Protein AF-A0A2E6PWB3-F1 (afdb_monomer)

pLDDT: mean 77.17, std 14.43, range [41.44, 94.44]

Secondary structure (DSSP, 8-state):
-HHHHHHHHHHHHHHHHHHHHHHHHHHHH-HHHHHHHHTTTS---HHHHHHS---HHHH--HHHHHHHHHHHHHHHHHHHHT-BSGGGSSHHHHHHHHHHHHHHHHHHHHHHHHHHTSTTHHHHHHHHHHHHHHHHHHHHHHHHHHHHHTTT-B-HHHHHHHHHHHHHHHHHHHHHHHHHHHHH-TT-HHHHHHHHIIIIIHHHHHHHHHTT-

Mean predicted aligned error: 8.68 Å

Solvent-accessible surface area (backbone atoms only — not comparable to full-atom values): 11538 Å² total; per-residue (Å²): 116,68,69,59,54,56,51,26,53,47,37,38,51,52,51,52,51,51,53,52,50,43,52,53,51,34,44,73,78,39,46,68,60,45,51,49,40,74,44,50,87,58,77,80,55,64,69,63,62,65,69,49,83,90,51,74,84,72,58,62,52,71,56,61,49,51,52,44,23,45,53,48,8,36,47,48,42,25,54,74,66,33,28,40,40,48,64,51,38,46,74,62,20,55,55,43,13,49,52,50,48,52,52,48,52,55,47,51,51,52,53,50,58,58,39,70,78,40,97,62,50,66,65,53,52,45,53,52,28,56,51,49,54,54,52,48,21,54,44,48,53,48,49,53,50,49,65,69,40,34,84,72,40,42,53,44,72,57,25,50,52,54,42,47,52,53,54,50,54,56,48,48,58,53,59,71,41,47,65,55,48,54,72,74,46,77,85,47,71,65,57,56,49,53,46,44,42,67,66,44,49,48,57,50,46,50,57,47,61,74,59,72,117

Structure (mmCIF, N/CA/C/O backbone):
data_AF-A0A2E6PWB3-F1
#
_entry.id   AF-A0A2E6PWB3-F1
#
loop_
_atom_site.group_PDB
_atom_site.id
_atom_site.type_symbol
_atom_site.label_atom_id
_atom_site.label_alt_id
_atom_site.label_comp_id
_atom_site.label_asym_id
_atom_site.label_entity_id
_atom_site.label_seq_id
_atom_site.pdbx_PDB_ins_code
_atom_site.Cartn_x
_atom_site.Cartn_y
_atom_site.Cartn_z
_atom_site.occupancy
_atom_site.B_iso_or_equiv
_atom_site.auth_seq_id
_atom_site.auth_comp_id
_atom_site.auth_asym_id
_atom_site.auth_atom_id
_atom_site.pdbx_PDB_model_num
ATOM 1 N N . MET A 1 1 ? 10.020 -1.334 -32.124 1.00 47.00 1 MET A N 1
ATOM 2 C CA . MET A 1 1 ? 10.811 -1.041 -30.902 1.00 47.00 1 MET A CA 1
ATOM 3 C C . MET A 1 1 ? 10.542 0.370 -30.371 1.00 47.00 1 MET A C 1
ATOM 5 O O . MET A 1 1 ? 10.435 0.505 -29.164 1.00 47.00 1 MET A O 1
ATOM 9 N N . TYR A 1 2 ? 10.361 1.387 -31.231 1.00 43.25 2 TYR A N 1
ATOM 10 C CA . TYR A 1 2 ? 9.907 2.732 -30.819 1.00 43.25 2 TYR A CA 1
ATOM 11 C C . TYR A 1 2 ? 8.463 2.755 -30.273 1.00 43.25 2 TYR A C 1
ATOM 13 O O . TYR A 1 2 ? 8.245 3.273 -29.187 1.00 43.25 2 TYR A O 1
ATOM 21 N N . GLU A 1 3 ? 7.513 2.094 -30.943 1.00 47.09 3 GLU A N 1
ATOM 22 C CA . GLU A 1 3 ? 6.094 2.086 -30.524 1.00 47.09 3 GLU A CA 1
ATOM 23 C C . GLU A 1 3 ? 5.840 1.420 -29.156 1.00 47.09 3 GLU A C 1
ATOM 25 O O . GLU A 1 3 ? 4.969 1.851 -28.409 1.00 47.09 3 GLU A O 1
ATOM 30 N N . LEU A 1 4 ? 6.622 0.395 -28.788 1.00 46.41 4 LEU A N 1
ATOM 31 C CA . LEU A 1 4 ? 6.510 -0.277 -27.481 1.00 46.41 4 LEU A CA 1
ATOM 32 C C . LEU A 1 4 ? 7.018 0.606 -26.334 1.00 46.41 4 LEU A C 1
ATOM 34 O O . LEU A 1 4 ? 6.429 0.617 -25.261 1.00 46.41 4 LEU A O 1
ATOM 38 N N . ARG A 1 5 ? 8.077 1.388 -26.578 1.00 51.22 5 ARG A N 1
ATOM 39 C CA . ARG A 1 5 ? 8.631 2.316 -25.585 1.00 51.22 5 ARG A CA 1
ATOM 40 C C . ARG A 1 5 ? 7.673 3.477 -25.309 1.00 51.22 5 ARG A C 1
ATOM 42 O O . ARG A 1 5 ? 7.507 3.868 -24.162 1.00 51.22 5 ARG A O 1
ATOM 49 N N . GLU A 1 6 ? 7.004 3.976 -26.349 1.00 56.16 6 GLU A N 1
ATOM 50 C CA . GLU A 1 6 ? 5.967 5.004 -26.207 1.00 56.16 6 GLU A CA 1
ATOM 51 C C . GLU A 1 6 ? 4.739 4.490 -25.444 1.00 56.16 6 GLU A C 1
ATOM 53 O O . GLU A 1 6 ? 4.148 5.248 -24.675 1.00 56.16 6 GLU A O 1
ATOM 58 N N . LEU A 1 7 ? 4.368 3.215 -25.615 1.00 56.50 7 LEU A N 1
ATOM 59 C CA . LEU A 1 7 ? 3.255 2.596 -24.892 1.00 56.50 7 LEU A CA 1
ATOM 60 C C . LEU A 1 7 ? 3.564 2.422 -23.392 1.00 56.50 7 LEU A C 1
ATOM 62 O O . LEU A 1 7 ? 2.718 2.741 -22.557 1.00 56.50 7 LEU A O 1
ATOM 66 N N . ASP A 1 8 ? 4.776 1.979 -23.050 1.00 58.41 8 ASP A N 1
ATOM 67 C CA . ASP A 1 8 ? 5.231 1.834 -21.658 1.00 58.41 8 ASP A CA 1
ATOM 68 C C . ASP A 1 8 ? 5.294 3.193 -20.934 1.00 58.41 8 ASP A C 1
ATOM 70 O O . ASP A 1 8 ? 4.801 3.337 -19.810 1.00 58.41 8 ASP A O 1
ATOM 74 N N . ASP A 1 9 ? 5.808 4.230 -21.605 1.00 63.12 9 ASP A N 1
ATOM 75 C CA . ASP A 1 9 ? 5.826 5.599 -21.073 1.00 63.12 9 ASP A CA 1
ATOM 76 C C . ASP A 1 9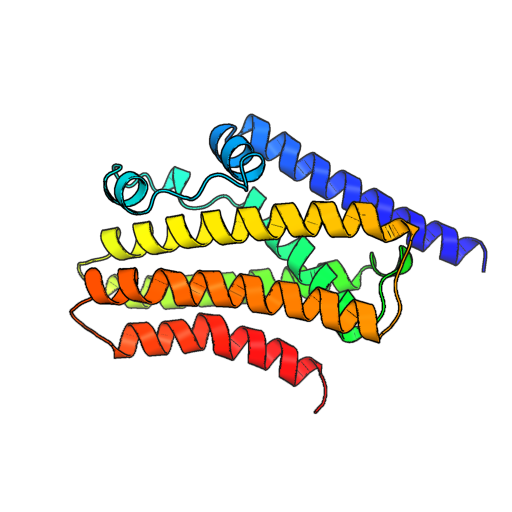 ? 4.397 6.153 -20.866 1.00 63.12 9 ASP A C 1
ATOM 78 O O . ASP A 1 9 ? 4.135 6.887 -19.903 1.00 63.12 9 ASP A O 1
ATOM 82 N N . HIS A 1 10 ? 3.440 5.764 -21.721 1.00 71.62 10 HIS A N 1
ATOM 83 C CA . HIS A 1 10 ? 2.028 6.132 -21.567 1.00 71.62 10 HIS A CA 1
ATOM 84 C C . HIS A 1 10 ? 1.403 5.532 -20.306 1.00 71.62 10 HIS A C 1
ATOM 86 O O . HIS A 1 10 ? 0.688 6.240 -19.592 1.00 71.62 10 HIS A O 1
ATOM 92 N N . TYR A 1 11 ? 1.664 4.260 -19.994 1.00 82.56 11 TYR A N 1
ATOM 93 C CA . TYR A 1 11 ? 1.098 3.638 -18.796 1.00 82.56 11 TYR A CA 1
ATOM 94 C C . TYR A 1 11 ? 1.657 4.239 -17.503 1.00 82.56 11 TYR A C 1
ATOM 96 O O . TYR A 1 11 ? 0.886 4.498 -16.575 1.00 82.56 11 TYR A O 1
ATOM 104 N N . PHE A 1 12 ? 2.954 4.557 -17.454 1.00 87.00 12 PHE A N 1
ATOM 105 C CA . PHE A 1 12 ? 3.531 5.303 -16.334 1.00 87.00 12 PHE A CA 1
ATOM 106 C C . PHE A 1 12 ? 2.850 6.666 -16.143 1.00 87.00 12 PHE A C 1
ATOM 108 O O . PHE A 1 12 ? 2.428 7.003 -15.031 1.00 87.00 12 PHE A O 1
ATOM 115 N N . GLY A 1 13 ? 2.687 7.432 -17.229 1.00 86.38 13 GLY A N 1
ATOM 116 C CA . GLY A 1 13 ? 2.008 8.729 -17.201 1.00 86.38 13 GLY A CA 1
ATOM 117 C C . GLY A 1 13 ? 0.560 8.625 -16.717 1.00 86.38 13 GLY A C 1
ATOM 118 O O . GLY A 1 13 ? 0.140 9.382 -15.837 1.00 86.38 13 GLY A O 1
ATOM 119 N N . LEU A 1 14 ? -0.193 7.646 -17.225 1.00 88.75 14 LEU A N 1
ATOM 120 C CA . LEU A 1 14 ? -1.564 7.366 -16.792 1.00 88.75 14 LEU A CA 1
ATOM 121 C C . LEU A 1 14 ? -1.630 6.999 -15.309 1.00 88.75 14 LEU A C 1
ATOM 123 O O . LEU A 1 14 ? -2.496 7.498 -14.588 1.00 88.75 14 LEU A O 1
ATOM 127 N N . TYR A 1 15 ? -0.704 6.168 -14.835 1.00 89.69 15 TYR A N 1
ATOM 128 C CA . TYR A 1 15 ? -0.645 5.761 -13.439 1.00 89.69 15 TYR A CA 1
ATOM 129 C C . TYR A 1 15 ? -0.344 6.950 -12.517 1.00 89.69 15 TYR A C 1
ATOM 131 O O . TYR A 1 15 ? -1.011 7.133 -11.496 1.00 89.69 15 TYR A O 1
ATOM 139 N N . LEU A 1 16 ? 0.600 7.814 -12.898 1.00 90.75 16 LEU A N 1
ATOM 140 C CA . LEU A 1 16 ? 0.897 9.046 -12.170 1.00 90.75 16 LEU A CA 1
ATOM 141 C C . LEU A 1 16 ? -0.328 9.971 -12.105 1.00 90.75 16 LEU A C 1
ATOM 143 O O . LEU A 1 16 ? -0.690 10.432 -11.020 1.00 90.75 16 LEU A O 1
ATOM 147 N N . ILE A 1 17 ? -0.997 10.206 -13.239 1.00 92.75 17 ILE A N 1
ATOM 148 C CA . ILE A 1 17 ? -2.216 11.027 -13.305 1.00 92.75 17 ILE A CA 1
ATOM 149 C C . ILE A 1 1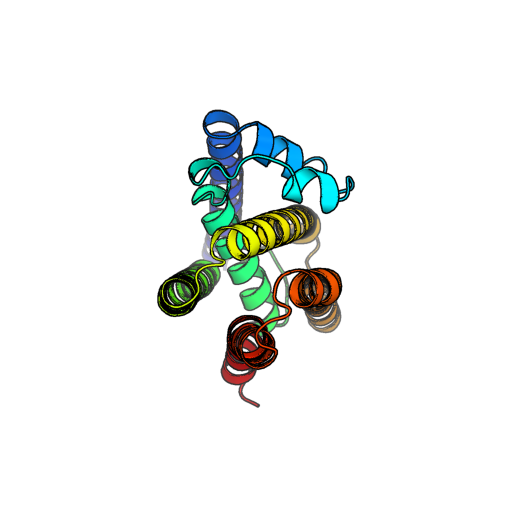7 ? -3.309 10.437 -12.412 1.00 92.75 17 ILE A C 1
ATOM 151 O O . ILE A 1 17 ? -3.942 11.175 -11.656 1.00 92.75 17 ILE A O 1
ATOM 155 N N . LEU A 1 18 ? -3.508 9.117 -12.444 1.00 92.88 18 LEU A N 1
ATOM 156 C CA . LEU A 1 18 ? -4.498 8.432 -11.619 1.00 92.88 18 LEU A CA 1
ATOM 157 C C . LEU A 1 18 ? -4.215 8.619 -10.124 1.00 92.88 18 LEU A C 1
ATOM 159 O O . LEU A 1 18 ? -5.118 8.973 -9.365 1.00 92.88 18 LEU A O 1
ATOM 163 N N . ILE A 1 19 ? -2.965 8.434 -9.690 1.00 92.69 19 ILE A N 1
ATOM 164 C CA . ILE A 1 19 ? -2.577 8.631 -8.289 1.00 92.69 19 ILE A CA 1
ATOM 165 C C . ILE A 1 19 ? -2.771 10.094 -7.868 1.00 92.69 19 ILE A C 1
ATOM 167 O O . ILE A 1 19 ? -3.345 10.356 -6.808 1.00 92.69 19 ILE A O 1
ATOM 171 N N . LEU A 1 20 ? -2.363 11.057 -8.699 1.00 93.00 20 LEU A N 1
ATOM 172 C CA . LEU A 1 20 ? -2.564 12.481 -8.422 1.00 93.00 20 LEU A CA 1
ATOM 173 C C . LEU A 1 20 ? -4.051 12.846 -8.347 1.00 93.00 20 LEU A C 1
ATOM 175 O O . LEU A 1 20 ? -4.453 13.569 -7.434 1.00 93.00 20 LEU A O 1
ATOM 179 N N . ALA A 1 21 ? -4.880 12.310 -9.245 1.00 94.44 21 ALA A N 1
ATOM 180 C CA . ALA A 1 21 ? -6.325 12.505 -9.231 1.00 94.44 21 ALA A CA 1
ATOM 181 C C . ALA A 1 21 ? -6.960 11.929 -7.955 1.00 94.44 21 ALA A C 1
ATOM 183 O O . ALA A 1 21 ? -7.776 12.600 -7.323 1.00 94.44 21 ALA A O 1
ATOM 184 N N . LEU A 1 22 ? -6.542 10.734 -7.517 1.00 93.12 22 LEU A N 1
ATOM 185 C CA . LEU A 1 22 ? -6.993 10.136 -6.256 1.00 93.12 22 LEU A CA 1
ATOM 186 C C . LEU A 1 22 ? -6.621 11.004 -5.047 1.00 93.12 22 LEU A C 1
ATOM 188 O O . LEU A 1 22 ? -7.457 11.214 -4.167 1.00 93.12 22 LEU A O 1
ATOM 192 N N . LEU A 1 23 ? -5.398 11.543 -5.002 1.00 91.81 23 LEU A N 1
ATOM 193 C CA . LEU A 1 23 ? -4.953 12.431 -3.923 1.00 91.81 23 LEU A CA 1
ATOM 194 C C . LEU A 1 23 ? -5.676 13.786 -3.949 1.00 91.81 23 LEU A C 1
ATOM 196 O O . LEU A 1 23 ? -6.052 14.300 -2.893 1.00 91.81 23 LEU A O 1
ATOM 200 N N . ALA A 1 24 ? -5.918 14.350 -5.133 1.00 92.19 24 ALA A N 1
ATOM 201 C CA . ALA A 1 24 ? -6.686 15.581 -5.299 1.00 92.19 24 ALA A CA 1
ATOM 202 C C . ALA A 1 24 ? -8.144 15.391 -4.858 1.00 92.19 24 ALA A C 1
ATOM 204 O O . ALA A 1 24 ? -8.674 16.198 -4.095 1.00 92.19 24 ALA A O 1
ATOM 205 N N . LEU A 1 25 ? -8.774 14.283 -5.250 1.00 92.56 25 LEU A N 1
ATOM 206 C CA . LEU A 1 25 ? -10.124 13.944 -4.814 1.00 92.56 25 LEU A CA 1
ATOM 207 C C . LEU A 1 25 ? -10.169 13.675 -3.302 1.00 92.56 25 LEU A C 1
ATOM 209 O O . LEU A 1 25 ? -11.095 14.116 -2.621 1.00 92.56 25 LEU A O 1
ATOM 213 N N . LEU A 1 26 ? -9.132 13.046 -2.738 1.00 89.44 26 LEU A N 1
ATOM 214 C CA . LEU A 1 26 ? -9.004 12.863 -1.292 1.00 89.44 26 LEU A CA 1
ATOM 215 C C . LEU A 1 26 ? -8.885 14.205 -0.563 1.00 89.44 26 LEU A C 1
ATOM 217 O O . LEU A 1 26 ? -9.479 14.360 0.502 1.00 89.44 26 LEU A O 1
ATOM 221 N N . LYS A 1 27 ? -8.179 15.189 -1.136 1.00 89.94 27 LYS A N 1
ATOM 222 C CA . LYS A 1 27 ? -8.108 16.557 -0.598 1.00 89.94 27 LYS A CA 1
ATOM 223 C C . LYS A 1 27 ? -9.493 17.193 -0.488 1.00 89.94 27 LYS A C 1
ATOM 225 O O . LYS A 1 27 ? -9.765 17.857 0.507 1.00 89.94 27 LYS A O 1
ATOM 230 N N . LEU A 1 28 ? -10.341 16.994 -1.497 1.00 88.62 28 LEU A N 1
ATOM 231 C CA . LEU A 1 28 ? -11.686 17.570 -1.556 1.00 88.62 28 LEU A CA 1
ATOM 232 C C . LEU A 1 28 ? -12.652 16.873 -0.591 1.00 88.62 28 LEU A C 1
ATOM 234 O O . LEU A 1 28 ? -13.373 17.539 0.144 1.00 88.62 28 LEU A O 1
ATOM 238 N N . ILE A 1 29 ? -12.648 15.538 -0.568 1.00 86.75 29 ILE A N 1
ATOM 239 C CA . ILE A 1 29 ? -13.610 14.752 0.219 1.00 86.75 29 ILE A CA 1
ATOM 240 C C . ILE A 1 29 ? -13.182 14.636 1.689 1.00 86.75 29 ILE A C 1
ATOM 242 O O . ILE A 1 29 ? -14.018 14.673 2.591 1.00 86.75 29 ILE A O 1
ATOM 246 N N . ASN A 1 30 ? -11.885 14.462 1.957 1.00 83.19 30 ASN A N 1
ATOM 247 C CA . ASN A 1 30 ? -11.363 14.226 3.302 1.00 83.19 30 ASN A CA 1
ATOM 248 C C . ASN A 1 30 ? -9.950 14.821 3.495 1.00 83.1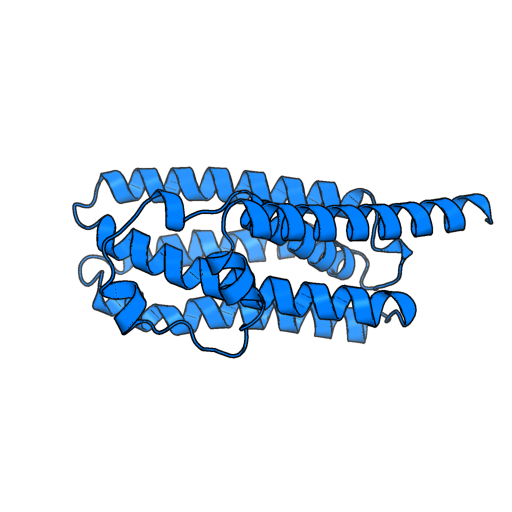9 30 ASN A C 1
ATOM 250 O O . ASN A 1 30 ? -8.955 14.085 3.565 1.00 83.19 30 ASN A O 1
ATOM 254 N N . PRO A 1 31 ? -9.843 16.154 3.652 1.00 83.75 31 PRO A N 1
ATOM 255 C CA . PRO A 1 31 ? -8.556 16.843 3.773 1.00 83.75 31 PRO A CA 1
ATOM 256 C C . PRO A 1 31 ? -7.756 16.411 5.008 1.00 83.75 31 PRO A C 1
ATOM 258 O O . PRO A 1 31 ? -6.526 16.419 4.985 1.00 83.75 31 PRO A O 1
ATOM 261 N N . TRP A 1 32 ? -8.432 15.989 6.083 1.00 84.44 32 TRP A N 1
ATOM 262 C CA . TRP A 1 32 ? -7.766 15.461 7.276 1.00 84.44 32 TRP A CA 1
ATOM 263 C C . TRP A 1 32 ? -6.994 14.173 6.971 1.00 84.44 32 TRP A C 1
ATOM 265 O O . TRP A 1 32 ? -5.860 14.015 7.423 1.00 84.44 32 TRP A O 1
ATOM 275 N N . ARG A 1 33 ? -7.573 13.272 6.169 1.00 83.56 33 ARG A N 1
ATOM 276 C CA . ARG A 1 33 ? -6.926 12.004 5.809 1.00 83.56 33 ARG A CA 1
ATOM 277 C C . ARG A 1 33 ? -5.713 12.235 4.915 1.00 83.56 33 ARG A C 1
ATOM 279 O O . ARG A 1 33 ? -4.673 11.633 5.157 1.00 83.56 33 ARG A O 1
ATOM 286 N N . LEU A 1 34 ? -5.799 13.177 3.971 1.00 86.12 34 LEU A N 1
ATOM 287 C CA . LEU A 1 34 ? -4.631 13.605 3.196 1.00 86.12 34 LEU A CA 1
ATOM 288 C C . LEU A 1 34 ? -3.549 14.228 4.093 1.00 86.12 34 LEU A C 1
ATOM 290 O O . LEU A 1 34 ? -2.377 13.901 3.944 1.00 86.12 34 LEU A O 1
ATOM 294 N N . LYS A 1 35 ? -3.921 15.076 5.061 1.00 85.25 35 LYS A N 1
ATOM 295 C CA . LYS A 1 35 ? -2.963 15.638 6.027 1.00 85.25 35 LYS A CA 1
ATOM 296 C C . LYS A 1 35 ? -2.269 14.544 6.846 1.00 85.25 35 LYS A C 1
ATOM 298 O O . LYS A 1 35 ? -1.074 14.647 7.099 1.00 85.25 35 LYS A O 1
ATOM 303 N N . SER A 1 36 ? -3.000 13.501 7.240 1.00 83.56 36 SER A N 1
ATOM 304 C CA . SER A 1 36 ? -2.435 12.340 7.939 1.00 83.56 36 SER A CA 1
ATOM 305 C C . SER A 1 36 ? -1.419 11.585 7.075 1.00 83.56 36 SER A C 1
ATOM 307 O O . SER A 1 36 ? -0.354 11.225 7.574 1.00 83.56 36 SER A O 1
ATOM 309 N N . LEU A 1 37 ? -1.713 11.402 5.781 1.00 86.31 37 LEU A N 1
ATOM 310 C CA . LEU A 1 37 ? -0.786 10.804 4.814 1.00 86.31 37 LEU A CA 1
ATOM 311 C C . LEU A 1 37 ? 0.497 11.620 4.664 1.00 86.31 37 LEU A C 1
ATOM 313 O O . LEU A 1 37 ? 1.585 11.057 4.716 1.00 86.31 37 LEU A O 1
ATOM 317 N N . THR A 1 38 ? 0.381 12.940 4.504 1.00 84.31 38 THR A N 1
ATOM 318 C CA . THR A 1 38 ? 1.554 13.801 4.307 1.00 84.31 38 THR A CA 1
ATOM 319 C C . THR A 1 38 ? 2.390 13.942 5.573 1.00 84.31 38 THR A C 1
ATOM 321 O O . THR A 1 38 ? 3.607 14.003 5.475 1.00 84.31 38 THR A O 1
ATOM 324 N N . HIS A 1 39 ? 1.772 13.903 6.757 1.00 84.19 39 HIS A N 1
ATOM 325 C CA . HIS A 1 39 ? 2.460 13.823 8.052 1.00 84.19 39 HIS A CA 1
ATOM 326 C C . HIS A 1 39 ? 2.720 12.359 8.429 1.00 84.19 39 HIS A C 1
ATOM 328 O O . HIS A 1 39 ? 2.336 11.887 9.508 1.00 84.19 39 HIS A O 1
ATOM 334 N N . PHE A 1 40 ? 3.341 11.610 7.518 1.00 78.81 40 PHE A N 1
ATOM 335 C CA . PHE A 1 40 ? 3.602 10.185 7.713 1.00 78.81 40 PHE A CA 1
ATOM 336 C C . PHE A 1 40 ? 4.531 9.916 8.908 1.00 78.81 40 PHE A C 1
ATOM 338 O O . PHE A 1 40 ? 4.414 8.866 9.530 1.00 78.81 40 PHE A O 1
ATOM 345 N N . TRP A 1 41 ? 5.401 10.873 9.256 1.00 75.38 41 TRP A N 1
ATOM 346 C CA . TRP A 1 41 ? 6.335 10.787 10.385 1.00 75.38 41 TRP A CA 1
ATOM 347 C C . TRP A 1 41 ? 5.671 10.960 11.757 1.00 75.38 41 TRP A C 1
ATOM 349 O O . TRP A 1 41 ? 6.267 10.612 12.771 1.00 75.38 41 TRP A O 1
ATOM 359 N N . VAL A 1 42 ? 4.455 11.513 11.815 1.00 76.31 42 VAL A N 1
ATOM 360 C CA . VAL A 1 42 ? 3.717 11.651 13.075 1.00 76.31 42 VAL A CA 1
ATOM 361 C C . VAL A 1 42 ? 3.058 10.316 13.387 1.00 76.31 42 VAL A C 1
ATOM 363 O O . VAL A 1 42 ? 2.233 9.831 12.607 1.00 76.31 42 VAL A O 1
ATOM 366 N N . GLU A 1 43 ? 3.403 9.718 14.522 1.00 65.00 43 GLU A N 1
ATOM 367 C CA . GLU A 1 43 ? 2.804 8.458 14.950 1.00 65.00 43 GLU A CA 1
ATOM 368 C C . GLU A 1 43 ? 1.286 8.615 15.135 1.00 65.00 43 GLU A C 1
ATOM 370 O O . GLU A 1 43 ? 0.783 9.656 15.568 1.00 65.00 43 GLU A O 1
ATOM 375 N N . VAL A 1 44 ? 0.524 7.586 14.766 1.00 66.94 44 VAL A N 1
ATOM 376 C CA . VAL A 1 44 ? -0.919 7.574 15.017 1.00 66.94 44 VAL A CA 1
ATOM 377 C C . VAL A 1 44 ? -1.116 7.311 16.506 1.00 66.94 44 VAL A C 1
ATOM 379 O O . VAL A 1 44 ? -1.044 6.165 16.940 1.00 66.94 44 VAL A O 1
ATOM 382 N N . GLY A 1 45 ? -1.350 8.375 17.282 1.00 61.25 45 GLY A N 1
ATOM 383 C CA . GLY A 1 45 ? -1.542 8.308 18.731 1.00 61.25 45 GLY A CA 1
ATOM 384 C C . GLY A 1 45 ? -2.630 7.305 19.111 1.00 61.25 45 GLY A C 1
ATOM 385 O O . GLY A 1 45 ? -3.822 7.600 19.025 1.00 61.25 45 GLY A O 1
ATOM 386 N N . HIS A 1 46 ? -2.218 6.104 19.525 1.00 57.94 46 HIS A N 1
ATOM 387 C CA . HIS A 1 46 ? -3.124 4.983 19.762 1.00 57.94 46 HIS A CA 1
ATOM 388 C C . HIS A 1 46 ? -4.183 5.313 20.815 1.00 57.94 46 HIS A C 1
ATOM 390 O O . HIS A 1 46 ? -5.349 4.989 20.636 1.00 57.94 46 HIS A O 1
ATOM 396 N N . THR A 1 47 ? -3.803 5.996 21.892 1.00 54.94 47 THR A N 1
ATOM 397 C CA . THR A 1 47 ? -4.701 6.408 22.979 1.00 54.94 47 THR A CA 1
ATOM 398 C C . THR A 1 47 ? -5.667 7.519 22.570 1.00 54.94 47 THR A C 1
ATOM 400 O O . THR A 1 47 ? -6.831 7.480 22.957 1.00 54.94 47 THR A O 1
ATOM 403 N N . GLU A 1 48 ? -5.232 8.481 21.757 1.00 58.25 48 GLU A N 1
ATOM 404 C CA . GLU A 1 48 ? -6.091 9.573 21.284 1.00 58.25 48 GLU A CA 1
ATOM 405 C C . GLU A 1 48 ? -7.113 9.098 20.248 1.00 58.25 48 GLU A C 1
ATOM 407 O O . GLU A 1 48 ? -8.286 9.456 20.327 1.00 58.25 48 GLU A O 1
ATOM 412 N N . GLU A 1 49 ? -6.696 8.265 19.293 1.00 58.31 49 GLU A N 1
ATOM 413 C CA . GLU A 1 49 ? -7.593 7.648 18.308 1.00 58.31 49 GLU A CA 1
ATOM 414 C C . GLU A 1 49 ? -8.595 6.696 18.970 1.00 58.31 49 GLU A C 1
ATOM 416 O O . GLU A 1 49 ? -9.769 6.676 18.603 1.00 58.31 49 GLU A O 1
ATOM 421 N N . LEU A 1 50 ? -8.166 5.960 20.001 1.00 56.41 50 LEU A N 1
ATOM 422 C CA . LEU A 1 50 ? -9.048 5.087 20.772 1.00 56.41 50 LEU A CA 1
ATOM 423 C C . LEU A 1 50 ? -10.080 5.835 21.611 1.00 56.41 50 LEU A C 1
ATOM 425 O O . LEU A 1 50 ? -11.099 5.231 21.919 1.00 56.41 50 LEU A O 1
ATOM 429 N N . ASN A 1 51 ? -9.863 7.102 21.969 1.00 57.06 51 ASN A N 1
ATOM 430 C CA . ASN A 1 51 ? -10.790 7.877 22.803 1.00 57.06 51 ASN A CA 1
ATOM 431 C C . ASN A 1 51 ? -11.778 8.731 21.988 1.00 57.06 51 ASN A C 1
ATOM 433 O O . ASN A 1 51 ? -12.748 9.247 22.543 1.00 57.06 51 ASN A O 1
ATOM 437 N N . LYS A 1 52 ? -11.576 8.875 20.671 1.00 64.44 52 LYS A N 1
ATOM 438 C CA . LYS A 1 52 ? -12.496 9.620 19.799 1.00 64.44 52 LYS A CA 1
ATOM 439 C C . LYS A 1 52 ? -13.811 8.850 19.594 1.00 64.44 52 LYS A C 1
ATOM 441 O O . LYS A 1 52 ? -13.788 7.623 19.482 1.00 64.44 52 LYS A O 1
ATOM 446 N N . PRO A 1 53 ? -14.963 9.543 19.493 1.00 58.97 53 PRO A N 1
ATOM 447 C CA . PRO A 1 53 ? -16.225 8.895 19.154 1.00 58.97 53 PRO A CA 1
ATOM 448 C C . PRO A 1 53 ? -16.123 8.252 17.767 1.00 58.97 53 PRO A C 1
ATOM 450 O O . PRO A 1 53 ? -15.685 8.898 16.806 1.00 58.97 53 PRO A O 1
ATOM 453 N N . LEU A 1 54 ? -16.528 6.983 17.666 1.00 60.91 54 LEU A N 1
ATOM 454 C CA . LEU A 1 54 ? -16.478 6.228 16.420 1.00 60.91 54 LEU A CA 1
ATOM 455 C C . LEU A 1 54 ? -17.416 6.884 15.395 1.00 60.91 54 LEU A C 1
ATOM 457 O O . LEU A 1 54 ? -18.633 6.886 15.555 1.00 60.91 54 LEU A O 1
ATOM 461 N N . LYS A 1 55 ? -16.855 7.442 14.320 1.00 60.06 55 LYS A N 1
ATOM 462 C CA . LYS A 1 55 ? -17.629 7.924 13.169 1.00 60.06 55 LYS A CA 1
ATOM 463 C C . LYS A 1 55 ? -17.342 7.011 11.986 1.00 60.06 55 LYS A C 1
ATOM 465 O O . LYS A 1 55 ? -16.286 7.132 11.373 1.00 60.06 55 LYS A O 1
ATOM 470 N N . LEU A 1 56 ? -18.288 6.133 11.644 1.00 55.81 56 LEU A N 1
ATOM 471 C CA . LEU A 1 56 ? -18.172 5.170 10.536 1.00 55.81 56 LEU A CA 1
ATOM 472 C C . LEU A 1 56 ? -17.673 5.817 9.227 1.00 55.81 56 LEU A C 1
ATOM 474 O O . LEU A 1 56 ? -16.751 5.292 8.606 1.00 55.81 56 LEU A O 1
ATOM 478 N N . ASN A 1 57 ? -18.159 7.019 8.890 1.00 52.72 57 ASN A N 1
ATOM 479 C CA . ASN A 1 57 ? -17.741 7.773 7.695 1.00 52.72 57 ASN A CA 1
ATOM 480 C C . ASN A 1 57 ? -16.268 8.226 7.688 1.00 52.72 57 ASN A C 1
ATOM 482 O O . ASN A 1 57 ? -15.751 8.606 6.642 1.00 52.72 57 ASN A O 1
ATOM 486 N N . ARG A 1 58 ? -15.570 8.224 8.831 1.00 58.44 58 ARG A N 1
ATOM 487 C CA . ARG A 1 58 ? -14.130 8.533 8.901 1.00 58.44 58 ARG A CA 1
ATOM 488 C C . ARG A 1 58 ? -13.252 7.288 8.807 1.00 58.44 58 ARG A C 1
ATOM 490 O O . ARG A 1 58 ? -12.082 7.406 8.441 1.00 58.44 58 ARG A O 1
ATOM 497 N N . ASN A 1 59 ? -13.800 6.109 9.097 1.00 60.25 59 ASN A N 1
ATOM 498 C CA . ASN A 1 59 ? -12.995 4.913 9.316 1.00 60.25 59 ASN A CA 1
ATOM 499 C C . ASN A 1 59 ? -12.424 4.338 8.017 1.00 60.25 59 ASN A C 1
ATOM 501 O O . ASN A 1 59 ? -11.242 3.987 7.953 1.00 60.25 59 ASN A O 1
ATOM 505 N N . PHE A 1 60 ? -13.224 4.340 6.953 1.00 68.81 60 PHE A N 1
ATOM 506 C CA . PHE A 1 60 ? -12.860 3.795 5.651 1.00 68.81 60 PHE A CA 1
ATOM 507 C C . PHE A 1 60 ? -12.941 4.872 4.569 1.00 68.81 60 PHE A C 1
ATOM 509 O O . PHE A 1 60 ? -13.869 5.674 4.550 1.00 68.81 60 PHE A O 1
ATOM 516 N N . SER A 1 61 ? -11.948 4.911 3.686 1.00 81.25 61 SER A N 1
ATOM 517 C CA . SER A 1 61 ? -11.948 5.788 2.519 1.00 81.25 61 SER A CA 1
ATOM 518 C C . SER A 1 61 ? -11.685 4.925 1.301 1.00 81.25 61 SER A C 1
ATOM 520 O O . SER A 1 61 ? -10.626 4.314 1.173 1.00 81.25 61 SER A O 1
ATOM 522 N N . ILE A 1 62 ? -12.670 4.878 0.407 1.00 86.56 62 ILE A N 1
ATOM 523 C CA . ILE A 1 62 ? -12.572 4.136 -0.852 1.00 86.56 62 ILE A CA 1
ATOM 524 C C . ILE A 1 62 ? -11.378 4.652 -1.661 1.00 86.56 62 ILE A C 1
ATOM 526 O O . ILE A 1 62 ? -10.639 3.861 -2.231 1.00 86.56 62 ILE A O 1
ATOM 530 N N . LEU A 1 63 ? -11.119 5.962 -1.635 1.00 89.50 63 LEU A N 1
ATOM 531 C CA . LEU A 1 63 ? -10.008 6.569 -2.368 1.00 89.50 63 LEU A CA 1
ATOM 532 C C . LEU A 1 63 ? -8.646 6.072 -1.890 1.00 89.50 63 LEU A C 1
ATOM 534 O O . LEU A 1 63 ? -7.805 5.698 -2.702 1.00 89.50 63 LEU A O 1
ATOM 538 N N . THR A 1 64 ? -8.424 6.034 -0.573 1.00 88.44 64 THR A N 1
ATOM 539 C CA . THR A 1 64 ? -7.154 5.535 -0.029 1.00 88.44 64 THR A CA 1
ATOM 540 C C . THR A 1 64 ? -7.042 4.023 -0.171 1.00 88.44 64 THR A C 1
ATOM 542 O O . THR A 1 64 ? -5.937 3.502 -0.294 1.00 88.44 64 THR A O 1
ATOM 545 N N . PHE A 1 65 ? -8.166 3.309 -0.196 1.00 90.25 65 PHE A N 1
ATOM 546 C CA . PHE A 1 65 ? -8.196 1.881 -0.478 1.00 90.25 65 PHE A CA 1
ATOM 547 C C . PHE A 1 65 ? -7.821 1.567 -1.934 1.00 90.25 65 PHE A C 1
ATOM 549 O O . PHE A 1 65 ? -6.959 0.718 -2.161 1.00 90.25 65 PHE A O 1
ATOM 556 N N . VAL A 1 66 ? -8.380 2.289 -2.910 1.00 92.06 66 VAL A N 1
ATOM 557 C CA . VAL A 1 66 ? -7.999 2.178 -4.330 1.00 92.06 66 VAL A CA 1
ATOM 558 C C . VAL A 1 66 ? -6.526 2.541 -4.509 1.00 92.06 66 VAL A C 1
ATOM 560 O O . VAL A 1 66 ? -5.774 1.758 -5.079 1.00 92.06 66 VAL A O 1
ATOM 563 N N . PHE A 1 67 ? -6.081 3.660 -3.929 1.00 92.75 67 PHE A N 1
ATOM 564 C CA . PHE A 1 67 ? -4.672 4.066 -3.925 1.00 92.75 67 PHE A CA 1
ATOM 565 C C . PHE A 1 67 ? -3.745 2.958 -3.399 1.00 92.75 67 PHE A C 1
ATOM 567 O O . PHE A 1 67 ? -2.754 2.608 -4.036 1.00 92.75 67 PHE A O 1
ATOM 574 N N . ARG A 1 68 ? -4.094 2.350 -2.259 1.00 91.81 68 ARG A N 1
ATOM 575 C CA . ARG A 1 68 ? -3.340 1.229 -1.683 1.00 91.81 68 ARG A CA 1
ATOM 576 C C . ARG A 1 68 ? -3.308 0.001 -2.574 1.00 91.81 68 ARG A C 1
ATOM 578 O O . ARG A 1 68 ? -2.286 -0.673 -2.617 1.00 91.81 68 ARG A O 1
ATOM 585 N N . SER A 1 69 ? -4.414 -0.287 -3.246 1.00 91.56 69 SER A N 1
ATOM 586 C CA . SER A 1 69 ? -4.530 -1.440 -4.137 1.00 91.56 69 SER A CA 1
ATOM 587 C C . SER A 1 69 ? -3.628 -1.280 -5.354 1.00 91.56 69 SER A C 1
ATOM 589 O O . SER A 1 69 ? -2.930 -2.221 -5.710 1.00 91.56 69 SER A O 1
ATOM 591 N N . LEU A 1 70 ? -3.578 -0.075 -5.929 1.00 93.88 70 LEU A N 1
ATOM 592 C CA . LEU A 1 70 ? -2.677 0.260 -7.030 1.00 93.88 70 LEU A CA 1
ATOM 593 C C . LEU A 1 70 ? -1.213 0.069 -6.612 1.00 93.88 70 LEU A C 1
ATOM 595 O O . LEU A 1 70 ? -0.493 -0.713 -7.226 1.00 93.88 70 LEU A O 1
ATOM 599 N N . VAL A 1 71 ? -0.788 0.707 -5.514 1.00 93.69 71 VAL A N 1
ATOM 600 C CA . VAL A 1 71 ? 0.599 0.592 -5.023 1.00 93.69 71 VAL A CA 1
ATOM 601 C C . VAL A 1 71 ? 0.961 -0.858 -4.705 1.00 93.69 71 VAL A C 1
ATOM 603 O O . VAL A 1 71 ? 2.050 -1.298 -5.056 1.00 93.69 71 VAL A O 1
ATOM 606 N N . PHE A 1 72 ? 0.051 -1.618 -4.090 1.00 91.88 72 PHE A N 1
ATOM 607 C CA . PHE A 1 72 ? 0.250 -3.049 -3.870 1.00 91.88 72 PHE A CA 1
ATOM 608 C C . PHE A 1 72 ? 0.417 -3.815 -5.188 1.00 91.88 72 PHE A C 1
ATOM 610 O O . PHE A 1 72 ? 1.329 -4.629 -5.295 1.00 91.88 72 PHE A O 1
ATOM 617 N N . GLY A 1 73 ? -0.426 -3.541 -6.187 1.00 91.00 73 GLY A N 1
ATOM 618 C CA . GLY A 1 73 ? -0.341 -4.172 -7.501 1.00 91.00 73 GLY A CA 1
ATOM 619 C C . GLY A 1 73 ? 1.007 -3.931 -8.173 1.00 91.00 73 GLY A C 1
ATOM 620 O O . GLY A 1 73 ? 1.597 -4.863 -8.706 1.00 91.00 73 GLY A O 1
ATOM 621 N N . LEU A 1 74 ? 1.546 -2.715 -8.063 1.00 93.19 74 LEU A N 1
ATOM 622 C CA . LEU A 1 74 ? 2.857 -2.387 -8.616 1.00 93.19 74 LEU A CA 1
ATOM 623 C C . LEU A 1 74 ? 3.995 -3.066 -7.848 1.00 93.19 74 LEU A C 1
ATOM 625 O O . LEU A 1 74 ? 4.907 -3.609 -8.460 1.00 93.19 74 LEU A O 1
ATOM 629 N N . VAL A 1 75 ? 3.930 -3.088 -6.513 1.00 92.25 75 VAL A N 1
ATOM 630 C CA . VAL A 1 75 ? 4.898 -3.828 -5.685 1.00 92.25 75 VAL A CA 1
ATOM 631 C C . VAL A 1 75 ? 4.887 -5.317 -6.037 1.00 92.25 75 VAL A C 1
ATOM 633 O O . VAL A 1 75 ? 5.949 -5.931 -6.123 1.00 92.25 75 VAL A O 1
ATOM 636 N N . LEU A 1 76 ? 3.708 -5.895 -6.278 1.00 90.25 76 LEU A N 1
ATOM 637 C CA . LEU A 1 76 ? 3.586 -7.287 -6.697 1.00 90.25 76 LEU A CA 1
ATOM 638 C C . LEU A 1 76 ? 4.128 -7.499 -8.116 1.00 90.25 76 LEU A C 1
ATOM 640 O O . LEU A 1 76 ? 4.810 -8.493 -8.343 1.00 90.25 76 LEU A O 1
ATOM 644 N N . ASN A 1 77 ? 3.915 -6.555 -9.036 1.00 90.38 77 ASN A N 1
ATOM 645 C CA . ASN A 1 77 ? 4.484 -6.639 -10.380 1.00 90.38 77 ASN A CA 1
ATOM 646 C C . ASN A 1 77 ? 6.023 -6.621 -10.351 1.00 90.38 77 ASN A C 1
ATOM 648 O O . ASN A 1 77 ? 6.674 -7.469 -10.956 1.00 90.38 77 ASN A O 1
ATOM 652 N N . ILE A 1 78 ? 6.615 -5.717 -9.560 1.00 91.06 78 ILE A N 1
ATOM 653 C CA . ILE A 1 78 ? 8.073 -5.647 -9.337 1.00 91.06 78 ILE A CA 1
ATOM 654 C C . ILE A 1 78 ? 8.607 -6.966 -8.777 1.00 91.06 78 ILE A C 1
ATOM 656 O O . ILE A 1 78 ? 9.692 -7.418 -9.141 1.00 91.06 78 ILE A O 1
ATOM 660 N N . PHE A 1 79 ? 7.848 -7.588 -7.878 1.00 89.56 79 PHE A N 1
ATOM 661 C CA . PHE A 1 79 ? 8.214 -8.863 -7.284 1.00 89.56 79 PHE A CA 1
ATOM 662 C C . PHE A 1 79 ? 8.215 -10.008 -8.300 1.00 89.56 79 PHE A C 1
ATOM 664 O O . PHE A 1 79 ? 9.178 -10.769 -8.344 1.00 89.56 79 PHE A O 1
ATOM 671 N N . GLN A 1 80 ? 7.167 -10.107 -9.123 1.00 88.50 80 GLN A N 1
ATOM 672 C CA . GLN A 1 80 ? 7.033 -11.158 -10.137 1.00 88.50 80 GLN A CA 1
ATOM 673 C C . GLN A 1 80 ? 8.078 -11.016 -11.244 1.00 88.50 80 GLN A C 1
ATOM 675 O O . GLN A 1 80 ? 8.772 -11.976 -11.573 1.00 88.50 80 GLN A O 1
ATOM 680 N N . ASN A 1 81 ? 8.256 -9.798 -11.753 1.00 88.81 81 ASN A N 1
ATOM 681 C CA . ASN A 1 81 ? 9.211 -9.507 -12.821 1.00 88.81 81 ASN A CA 1
ATOM 682 C C . ASN A 1 81 ? 10.650 -9.364 -12.324 1.00 88.81 81 ASN A C 1
ATOM 684 O O . ASN A 1 81 ? 11.571 -9.213 -13.132 1.00 88.81 81 ASN A O 1
ATOM 688 N N . LYS A 1 82 ? 10.850 -9.379 -10.999 1.00 88.62 82 LYS A N 1
ATOM 689 C CA . LYS A 1 82 ? 12.146 -9.229 -10.331 1.00 88.62 82 LYS A CA 1
ATOM 690 C C . LYS A 1 82 ? 12.961 -8.059 -10.879 1.00 88.62 82 LYS A C 1
ATOM 692 O O . LYS A 1 82 ? 14.175 -8.132 -11.040 1.00 88.62 82 LYS A O 1
ATOM 697 N N . SER A 1 83 ? 12.288 -6.986 -11.243 1.00 90.38 83 SER A N 1
ATOM 698 C CA . SER A 1 83 ? 12.903 -5.810 -11.832 1.00 90.38 83 SER A CA 1
ATOM 699 C C . SER A 1 83 ? 11.941 -4.644 -11.709 1.00 90.38 83 SER A C 1
ATOM 701 O O . SER A 1 83 ? 10.723 -4.831 -11.661 1.00 90.38 83 SER A O 1
ATOM 703 N N . PHE A 1 84 ? 12.492 -3.438 -11.643 1.00 93.00 84 PHE A N 1
ATOM 704 C CA . PHE A 1 84 ? 11.702 -2.221 -11.640 1.00 93.00 84 PHE A CA 1
ATOM 705 C C . PHE A 1 84 ? 12.241 -1.236 -12.663 1.00 93.00 84 PHE A C 1
ATOM 707 O O . PHE A 1 84 ? 13.378 -0.780 -12.557 1.00 93.00 84 PHE A O 1
ATOM 714 N N . TYR A 1 85 ? 11.392 -0.890 -13.621 1.00 89.50 85 TYR A N 1
ATOM 715 C CA . TYR A 1 85 ? 11.623 0.120 -14.644 1.00 89.50 85 TYR A CA 1
ATOM 716 C C . TYR A 1 85 ? 10.301 0.837 -14.944 1.00 89.50 85 TYR A C 1
ATOM 718 O O . TYR A 1 85 ? 9.248 0.466 -14.427 1.00 89.50 85 TYR A O 1
ATOM 726 N N . ILE A 1 86 ? 10.330 1.852 -15.807 1.00 87.38 86 ILE A N 1
ATOM 727 C CA . ILE A 1 86 ? 9.110 2.532 -16.276 1.00 87.38 86 ILE A CA 1
ATOM 728 C C . ILE A 1 86 ? 8.131 1.535 -16.921 1.00 87.38 86 ILE A C 1
ATOM 730 O O . ILE A 1 86 ? 6.929 1.627 -16.697 1.00 87.38 86 ILE A O 1
ATOM 734 N N . SER A 1 87 ? 8.639 0.513 -17.613 1.00 85.31 87 SER A N 1
ATOM 735 C CA . SER A 1 87 ? 7.826 -0.566 -18.185 1.00 85.31 87 SER A CA 1
ATOM 736 C C . SER A 1 87 ? 7.148 -1.467 -17.146 1.00 85.31 87 SER A C 1
ATOM 738 O O . SER A 1 87 ? 6.235 -2.204 -17.489 1.00 85.31 87 SER A O 1
ATOM 740 N N . SER A 1 88 ? 7.537 -1.407 -15.865 1.00 88.25 88 SER A N 1
ATOM 741 C CA . SER A 1 88 ? 6.840 -2.127 -14.786 1.00 88.25 88 SER A CA 1
ATOM 742 C C . SER A 1 88 ? 5.468 -1.527 -14.463 1.00 88.25 88 SER A C 1
ATOM 744 O O . SER A 1 88 ? 4.695 -2.121 -13.709 1.00 88.25 88 SER A O 1
ATOM 746 N N . PHE A 1 89 ? 5.168 -0.335 -14.979 1.00 88.12 89 PHE A N 1
ATOM 747 C CA . PHE A 1 89 ? 3.842 0.259 -14.919 1.00 88.12 89 PHE 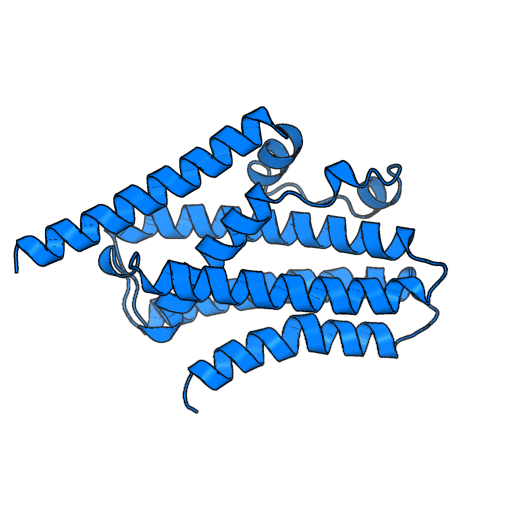A CA 1
ATOM 748 C C . PHE A 1 89 ? 3.050 -0.244 -16.122 1.00 88.12 89 PHE A C 1
ATOM 750 O O . PHE A 1 89 ? 2.927 0.460 -17.108 1.00 88.12 89 PHE A O 1
ATOM 757 N N . ASP A 1 90 ? 2.539 -1.467 -16.056 1.00 88.06 90 ASP A N 1
ATOM 758 C CA . ASP A 1 90 ? 1.811 -2.109 -17.151 1.00 88.06 90 ASP A CA 1
ATOM 759 C C . ASP A 1 90 ? 0.364 -2.455 -16.743 1.00 88.06 90 ASP A C 1
ATOM 761 O O . ASP A 1 90 ? -0.119 -2.119 -15.654 1.00 88.06 90 ASP A O 1
ATOM 765 N N . GLY A 1 91 ? -0.357 -3.138 -17.633 1.00 84.94 91 GLY A N 1
ATOM 766 C CA . GLY A 1 91 ? -1.712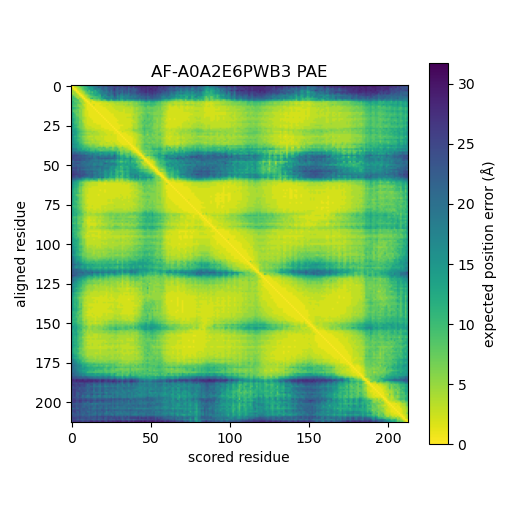 -3.612 -17.354 1.00 84.94 91 GLY A CA 1
ATOM 767 C C . GLY A 1 91 ? -1.799 -4.661 -16.235 1.00 84.94 91 GLY A C 1
ATOM 768 O O . GLY A 1 91 ? -2.852 -4.768 -15.599 1.00 84.94 91 GLY A O 1
ATOM 769 N N . GLU A 1 92 ? -0.725 -5.404 -15.941 1.00 87.44 92 GLU A N 1
ATOM 770 C CA . GLU A 1 92 ? -0.726 -6.419 -14.879 1.00 87.44 92 GLU A CA 1
ATOM 771 C C . GLU A 1 92 ? -0.882 -5.782 -13.498 1.00 87.44 92 GLU A C 1
ATOM 773 O O . GLU A 1 92 ? -1.555 -6.334 -12.624 1.00 87.44 92 GLU A O 1
ATOM 778 N N . VAL A 1 93 ? -0.366 -4.563 -13.318 1.00 89.75 93 VAL A N 1
ATOM 779 C CA . VAL A 1 93 ? -0.564 -3.771 -12.096 1.00 89.75 93 VAL A CA 1
ATOM 780 C C . VAL A 1 93 ? -2.049 -3.645 -11.744 1.00 89.75 93 VAL A C 1
ATOM 782 O O . VAL A 1 93 ? -2.425 -3.795 -10.578 1.00 89.75 93 VAL A O 1
ATOM 785 N N . LEU A 1 94 ? -2.915 -3.412 -12.738 1.00 89.00 94 LEU A N 1
ATOM 786 C CA . LEU A 1 94 ? -4.362 -3.311 -12.528 1.00 89.00 94 LEU A CA 1
ATOM 787 C C . LEU A 1 94 ? -4.986 -4.664 -12.180 1.00 89.00 94 LEU A C 1
ATOM 789 O O . LEU A 1 94 ? -5.877 -4.721 -11.330 1.00 89.00 94 LEU A O 1
ATOM 793 N N . TYR A 1 95 ? -4.503 -5.748 -12.787 1.00 86.75 95 TYR A N 1
ATOM 794 C CA . TYR A 1 95 ? -4.944 -7.104 -12.466 1.00 86.75 95 TYR A CA 1
ATOM 795 C C . TYR A 1 95 ? -4.614 -7.475 -11.011 1.00 86.75 95 TYR A C 1
ATOM 797 O O . TYR A 1 95 ? -5.485 -7.936 -10.262 1.00 86.75 95 TYR A O 1
ATOM 805 N N . TYR A 1 96 ? -3.388 -7.196 -10.563 1.00 88.62 96 TYR A N 1
ATOM 806 C CA . TYR A 1 96 ? -2.973 -7.413 -9.177 1.00 88.62 96 TYR A CA 1
ATOM 807 C C . TYR A 1 96 ? -3.720 -6.499 -8.196 1.00 88.62 96 TYR A C 1
ATOM 809 O O . TYR A 1 96 ? -4.172 -6.958 -7.142 1.00 88.62 96 TYR A O 1
ATOM 817 N N . ALA A 1 97 ? -3.924 -5.226 -8.547 1.00 88.12 97 ALA A N 1
ATOM 818 C CA . ALA A 1 97 ? -4.711 -4.294 -7.743 1.00 88.12 97 ALA A CA 1
ATOM 819 C C . ALA A 1 97 ? -6.174 -4.751 -7.599 1.00 88.12 97 ALA A C 1
ATOM 821 O O . ALA A 1 97 ? -6.725 -4.731 -6.497 1.00 88.12 97 ALA A O 1
ATOM 822 N N . GLY A 1 98 ? -6.797 -5.213 -8.686 1.00 86.00 98 GLY A N 1
ATOM 823 C CA . GLY A 1 98 ? -8.151 -5.768 -8.677 1.00 86.00 98 GLY A CA 1
ATOM 824 C C . GLY A 1 98 ? -8.257 -7.024 -7.812 1.00 86.00 98 GLY A C 1
ATOM 825 O O . GLY A 1 98 ? -9.157 -7.129 -6.977 1.00 86.00 98 GLY A O 1
ATOM 826 N N . SER A 1 99 ? -7.285 -7.931 -7.933 1.00 83.62 99 SER A N 1
ATOM 827 C CA . SER A 1 99 ? -7.194 -9.140 -7.105 1.00 83.62 99 SER A CA 1
ATOM 828 C C . SER A 1 99 ? -7.108 -8.800 -5.614 1.00 83.62 99 SER A C 1
ATOM 830 O O . SER A 1 99 ? -7.814 -9.384 -4.788 1.00 83.62 99 SER A O 1
ATOM 832 N N . PHE A 1 100 ? -6.306 -7.792 -5.263 1.00 86.31 100 PHE A N 1
ATOM 833 C CA . PHE A 1 100 ? -6.206 -7.288 -3.895 1.00 86.31 100 PHE A CA 1
ATOM 834 C C . PHE A 1 100 ? -7.530 -6.703 -3.384 1.00 86.31 100 PHE A C 1
ATOM 836 O O . PHE A 1 100 ? -7.904 -6.952 -2.236 1.00 86.31 100 PHE A O 1
ATOM 843 N N . ILE A 1 101 ? -8.258 -5.958 -4.223 1.00 87.69 101 ILE A N 1
ATOM 844 C CA . ILE A 1 101 ? -9.574 -5.403 -3.875 1.00 87.69 101 ILE A CA 1
ATOM 845 C C . ILE A 1 101 ? -10.571 -6.522 -3.568 1.00 87.69 101 ILE A C 1
ATOM 847 O O . ILE A 1 101 ? -11.202 -6.495 -2.510 1.00 87.69 101 ILE A O 1
ATOM 851 N N . ILE A 1 102 ? -10.682 -7.518 -4.453 1.00 84.81 102 ILE A N 1
ATOM 852 C CA . ILE A 1 102 ? -11.602 -8.656 -4.294 1.00 84.81 102 ILE A CA 1
ATOM 853 C C . ILE A 1 102 ? -11.294 -9.407 -2.999 1.00 84.81 102 ILE A C 1
ATOM 855 O O . ILE A 1 102 ? -12.191 -9.645 -2.187 1.00 84.81 102 ILE A O 1
ATOM 859 N N . PHE A 1 103 ? -10.016 -9.718 -2.770 1.00 82.81 103 PHE A N 1
ATOM 860 C CA . PHE A 1 103 ? -9.565 -10.368 -1.546 1.00 82.81 103 PHE A CA 1
ATOM 861 C C . PHE A 1 103 ? -9.973 -9.576 -0.294 1.00 82.81 103 PHE A C 1
ATOM 863 O O . PHE A 1 103 ? -10.500 -10.143 0.664 1.00 82.81 103 PHE A O 1
ATOM 870 N N . TRP A 1 104 ? -9.774 -8.256 -0.297 1.00 82.25 104 TRP A N 1
ATOM 871 C CA . TRP A 1 104 ? -10.131 -7.411 0.841 1.00 82.25 104 TRP A CA 1
ATOM 872 C C . TRP A 1 104 ? -11.632 -7.298 1.073 1.00 82.25 104 TRP A C 1
ATOM 874 O O . TRP A 1 104 ? -12.039 -7.237 2.230 1.00 82.25 104 TRP A O 1
ATOM 884 N N . ILE A 1 105 ? -12.449 -7.285 0.018 1.00 81.31 105 ILE A N 1
ATOM 885 C CA . ILE A 1 105 ? -13.912 -7.301 0.144 1.00 81.31 105 ILE A CA 1
ATOM 886 C C . ILE A 1 105 ? -14.359 -8.607 0.800 1.00 81.31 105 ILE A C 1
ATOM 888 O O . ILE A 1 105 ? -15.098 -8.571 1.784 1.00 81.31 105 ILE A O 1
ATOM 892 N N . LEU A 1 106 ? -13.863 -9.750 0.314 1.00 78.88 106 LEU A N 1
ATOM 893 C CA . LEU A 1 106 ? -14.180 -11.059 0.888 1.00 78.88 106 LEU A CA 1
ATOM 894 C C . LEU A 1 106 ? -13.757 -11.132 2.358 1.00 78.88 106 LEU A C 1
ATOM 896 O O . LEU A 1 106 ? -14.522 -11.554 3.223 1.00 78.88 106 LEU A O 1
ATOM 900 N N . LYS A 1 107 ? -12.551 -10.653 2.656 1.00 76.94 107 LYS A N 1
ATOM 901 C CA . LYS A 1 107 ? -12.040 -10.579 4.019 1.00 76.94 107 LYS A CA 1
ATOM 902 C C . LYS A 1 107 ? -12.889 -9.676 4.910 1.00 76.94 107 LYS A C 1
ATOM 904 O O . LYS A 1 107 ? -13.210 -10.073 6.023 1.00 76.94 107 LYS A O 1
ATOM 909 N N . ALA A 1 108 ? -13.248 -8.481 4.447 1.00 75.62 108 ALA A N 1
ATOM 910 C CA . ALA A 1 108 ? -14.075 -7.551 5.210 1.00 75.62 108 ALA A CA 1
ATOM 911 C C . ALA A 1 108 ? -15.467 -8.137 5.484 1.00 75.62 108 ALA A C 1
ATOM 913 O O . ALA A 1 108 ? -16.006 -7.932 6.568 1.00 75.62 108 ALA A O 1
ATOM 914 N N . PHE A 1 109 ? -16.020 -8.901 4.538 1.00 75.81 109 PHE A N 1
ATOM 915 C CA . PHE A 1 109 ? -17.270 -9.629 4.727 1.00 75.81 109 PHE A CA 1
ATOM 916 C C . PHE A 1 109 ? -17.145 -10.712 5.807 1.00 75.81 109 PHE A C 1
ATOM 918 O O . PHE A 1 109 ? -17.985 -10.774 6.702 1.00 75.81 109 PHE A O 1
ATOM 925 N N . LEU A 1 110 ? -16.074 -11.514 5.782 1.00 73.06 110 LEU A N 1
ATOM 926 C CA . LEU A 1 110 ? -15.806 -12.518 6.818 1.00 73.06 110 LEU A CA 1
ATOM 927 C C . LEU A 1 110 ? -15.585 -11.867 8.192 1.00 73.06 110 LEU A C 1
ATOM 929 O O . LEU A 1 110 ? -16.246 -12.246 9.154 1.00 73.06 110 LEU A O 1
ATOM 933 N N . GLU A 1 111 ? -14.711 -10.857 8.284 1.00 69.50 111 GLU A N 1
ATOM 934 C CA . GLU A 1 111 ? -14.455 -10.108 9.524 1.00 69.50 111 GLU A CA 1
ATOM 935 C C . GLU A 1 111 ? -15.752 -9.477 10.057 1.00 69.50 111 GLU A C 1
ATOM 937 O O . GLU A 1 111 ? -16.062 -9.628 11.234 1.00 69.50 111 GLU A O 1
ATOM 942 N N . GLY A 1 112 ? -16.551 -8.837 9.197 1.00 68.00 112 GLY A N 1
ATOM 943 C CA . GLY A 1 112 ? -17.834 -8.239 9.569 1.00 68.00 112 GLY A CA 1
ATOM 944 C C . GLY A 1 112 ? -18.864 -9.266 10.045 1.00 68.00 112 GLY A C 1
ATOM 945 O O . GLY A 1 112 ? -19.526 -9.042 11.058 1.00 68.00 112 GLY A O 1
ATOM 946 N N . GLY A 1 113 ? -18.955 -10.412 9.363 1.00 69.12 113 GLY A N 1
ATOM 947 C CA . GLY A 1 113 ? -19.811 -11.529 9.756 1.00 69.12 113 GLY A CA 1
ATOM 948 C C . GLY A 1 113 ? -19.436 -12.079 11.129 1.00 69.12 113 GLY A C 1
ATOM 949 O O . GLY A 1 113 ? -20.299 -12.194 11.993 1.00 69.12 113 GLY A O 1
ATOM 950 N N . PHE A 1 114 ? -18.147 -12.328 11.379 1.00 66.25 114 PHE A N 1
ATOM 951 C CA . PHE A 1 114 ? -17.678 -12.757 12.698 1.00 66.25 114 PHE A CA 1
ATOM 952 C C . PHE A 1 114 ? -17.909 -11.687 13.771 1.00 66.25 114 PHE A C 1
ATOM 954 O O . PHE A 1 114 ? -18.348 -12.013 14.870 1.00 66.25 114 PHE A O 1
ATOM 961 N N . MET A 1 115 ? -17.666 -10.412 13.460 1.00 67.38 115 MET A N 1
ATOM 962 C CA . MET A 1 115 ? -17.891 -9.296 14.384 1.00 67.38 115 MET A CA 1
ATOM 963 C C . MET A 1 115 ? -19.356 -9.141 14.788 1.00 67.38 115 MET A C 1
ATOM 965 O O . MET A 1 115 ? -19.619 -8.736 15.918 1.00 67.38 115 MET A O 1
ATOM 969 N N . TYR A 1 116 ? -20.306 -9.487 13.916 1.00 66.50 116 TYR A N 1
ATOM 970 C CA . TYR A 1 116 ? -21.727 -9.468 14.258 1.00 66.50 116 TYR A CA 1
ATOM 971 C C . TYR A 1 116 ? -22.057 -10.377 15.455 1.00 66.50 116 TYR A C 1
ATOM 973 O O . TYR A 1 116 ? -22.905 -10.029 16.272 1.00 66.50 116 TYR A O 1
ATOM 981 N N . PHE A 1 117 ? -21.323 -11.481 15.630 1.00 65.12 117 PHE A N 1
ATOM 982 C CA . PHE A 1 117 ? -21.504 -12.397 16.760 1.00 65.12 117 PHE A CA 1
ATOM 983 C C . PHE A 1 117 ? -20.943 -11.867 18.089 1.00 65.12 117 PHE A C 1
ATOM 985 O O . PHE A 1 117 ? -21.305 -12.372 19.152 1.00 65.12 117 PHE A O 1
ATOM 992 N N . PHE A 1 118 ? -20.085 -10.842 18.066 1.00 62.25 118 PHE A N 1
ATOM 993 C CA . PHE A 1 118 ? -19.445 -10.302 19.264 1.00 62.25 118 PHE A CA 1
ATOM 994 C C . PHE A 1 118 ? -19.992 -8.912 19.610 1.00 62.25 118 PHE A C 1
ATOM 996 O O . PHE A 1 118 ? -19.946 -7.989 18.806 1.00 62.25 118 PHE A O 1
ATOM 1003 N N . HIS A 1 119 ? -20.410 -8.710 20.860 1.00 62.28 119 HIS A N 1
ATOM 1004 C CA . HIS A 1 119 ? -20.945 -7.431 21.359 1.00 62.28 119 HIS A CA 1
ATOM 1005 C C . HIS A 1 119 ? -19.877 -6.319 21.551 1.00 62.28 119 HIS A C 1
ATOM 1007 O O . HIS A 1 119 ? -20.177 -5.271 22.109 1.00 62.28 119 HIS A O 1
ATOM 1013 N N . ASN A 1 120 ? -18.636 -6.511 21.073 1.00 65.44 120 ASN A N 1
ATOM 1014 C CA . ASN A 1 120 ? -17.492 -5.588 21.232 1.00 65.44 120 ASN A CA 1
ATOM 1015 C C . ASN A 1 120 ? -17.033 -4.940 19.905 1.00 65.44 120 ASN A C 1
ATOM 1017 O O . ASN A 1 120 ? -15.849 -4.668 19.686 1.00 65.44 120 ASN A O 1
ATOM 1021 N N . GLN A 1 121 ? -17.980 -4.686 19.000 1.00 69.56 121 GLN A N 1
ATOM 1022 C CA . GLN A 1 121 ? -17.720 -4.225 17.631 1.00 69.56 121 GLN A CA 1
ATOM 1023 C C . GLN A 1 121 ? -16.949 -2.901 17.571 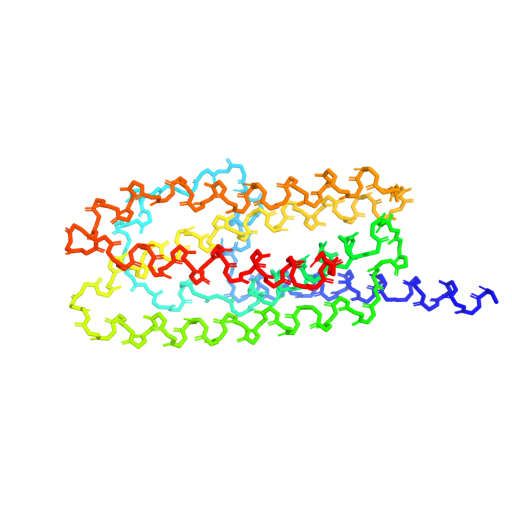1.00 69.56 121 GLN A C 1
ATOM 1025 O O . GLN A 1 121 ? -16.048 -2.745 16.747 1.00 69.56 121 GLN A O 1
ATOM 1030 N N . GLU A 1 122 ? -17.248 -1.953 18.464 1.00 72.88 122 GLU A N 1
ATOM 1031 C CA . GLU A 1 122 ? -16.612 -0.634 18.432 1.00 72.88 122 GLU A CA 1
ATOM 1032 C C . GLU A 1 122 ? -15.100 -0.682 18.663 1.00 72.88 122 GLU A C 1
ATOM 1034 O O . GLU A 1 122 ? -14.358 -0.012 17.944 1.00 72.88 122 GLU A O 1
ATOM 1039 N N . ALA A 1 123 ? -14.628 -1.460 19.640 1.00 71.81 123 ALA A N 1
ATOM 1040 C CA . ALA A 1 123 ? -13.202 -1.548 19.959 1.00 71.81 123 ALA A CA 1
ATOM 1041 C C . ALA A 1 123 ? -12.404 -2.101 18.765 1.00 71.81 123 ALA A C 1
ATOM 1043 O O . ALA A 1 123 ? -11.384 -1.539 18.363 1.00 71.81 123 ALA A O 1
ATOM 1044 N N . LEU A 1 124 ? -12.944 -3.137 18.118 1.00 72.62 124 LEU A N 1
ATOM 1045 C CA . LEU A 1 124 ? -12.388 -3.712 16.893 1.00 72.62 124 LEU A CA 1
ATOM 1046 C C . LEU A 1 124 ? -12.353 -2.714 15.737 1.00 72.62 124 LEU A C 1
ATOM 1048 O O . LEU A 1 124 ? -11.319 -2.574 15.081 1.00 72.62 124 LEU A O 1
ATOM 1052 N N . PHE A 1 125 ? -13.440 -1.971 15.509 1.00 74.19 125 PHE A N 1
ATOM 1053 C CA . PHE A 1 125 ? -13.468 -0.953 14.460 1.00 74.19 125 PHE A CA 1
ATOM 1054 C C . PHE A 1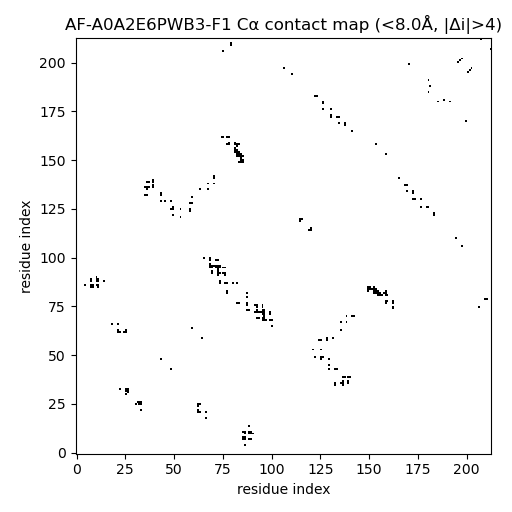 125 ? -12.429 0.152 14.690 1.00 74.19 125 PHE A C 1
ATOM 1056 O O . PHE A 1 125 ? -11.812 0.606 13.722 1.00 74.19 125 PHE A O 1
ATOM 1063 N N . ARG A 1 126 ? -12.172 0.553 15.944 1.00 76.44 126 ARG A N 1
ATOM 1064 C CA . ARG A 1 126 ? -11.109 1.526 16.258 1.00 76.44 126 ARG A CA 1
ATOM 1065 C C . ARG A 1 126 ? -9.722 0.958 15.953 1.00 76.44 126 ARG A C 1
ATOM 1067 O O . ARG A 1 126 ? -8.915 1.634 15.315 1.00 76.44 126 ARG A O 1
ATOM 1074 N N . ILE A 1 127 ? -9.457 -0.298 16.318 1.00 76.44 127 ILE A N 1
ATOM 1075 C CA . ILE A 1 127 ? -8.193 -0.969 15.976 1.00 76.44 127 ILE A CA 1
ATOM 1076 C C . ILE A 1 127 ? -8.007 -1.050 14.450 1.00 76.44 127 ILE A C 1
ATOM 1078 O O . ILE A 1 127 ? -6.929 -0.748 13.926 1.00 76.44 127 ILE A O 1
ATOM 1082 N N . PHE A 1 128 ? -9.059 -1.415 13.714 1.00 77.12 128 PHE A N 1
ATOM 1083 C CA . PHE A 1 128 ? -9.024 -1.473 12.254 1.00 77.12 128 PHE A CA 1
ATOM 1084 C C . PHE A 1 128 ? -8.771 -0.110 11.621 1.00 77.12 128 PHE A C 1
ATOM 1086 O O . PHE A 1 128 ? -8.018 -0.037 10.646 1.00 77.12 128 PHE A O 1
ATOM 1093 N N . HIS A 1 129 ? -9.339 0.956 12.183 1.00 79.50 129 HIS A N 1
ATOM 1094 C CA . HIS A 1 129 ? -9.093 2.316 11.726 1.00 79.50 129 HIS A CA 1
ATOM 1095 C C . HIS A 1 129 ? -7.622 2.717 11.888 1.00 79.50 129 HIS A C 1
ATOM 1097 O O . HIS A 1 129 ? -6.978 3.062 10.898 1.00 79.50 129 HIS A O 1
ATOM 1103 N N . ILE A 1 130 ? -7.062 2.570 13.093 1.00 79.75 130 ILE A N 1
ATOM 1104 C CA . ILE A 1 130 ? -5.658 2.899 13.396 1.00 79.75 130 ILE A CA 1
ATOM 1105 C C . ILE A 1 130 ? -4.706 2.141 12.463 1.00 79.75 130 ILE A C 1
ATOM 1107 O O . ILE A 1 130 ? -3.825 2.726 11.833 1.00 79.75 130 ILE A O 1
ATOM 1111 N N . ARG A 1 131 ? -4.925 0.830 12.308 1.00 81.38 131 ARG A N 1
ATOM 1112 C CA . ARG A 1 131 ? -4.153 -0.012 11.384 1.00 81.38 131 ARG A CA 1
ATOM 1113 C C . ARG A 1 131 ? -4.242 0.497 9.949 1.00 81.38 131 ARG A C 1
ATOM 1115 O O . ARG A 1 131 ? -3.241 0.522 9.238 1.00 81.38 131 ARG A O 1
ATOM 1122 N N . THR A 1 132 ? -5.441 0.858 9.507 1.00 84.31 132 THR A N 1
ATOM 1123 C CA . THR A 1 132 ? -5.669 1.355 8.148 1.00 84.31 132 THR A CA 1
ATOM 1124 C C . THR A 1 132 ? -4.896 2.646 7.909 1.00 84.31 132 THR A C 1
ATOM 1126 O O . THR A 1 132 ? -4.225 2.743 6.886 1.00 84.31 132 THR A O 1
ATOM 1129 N N . LEU A 1 133 ? -4.896 3.578 8.868 1.00 85.62 133 LEU A N 1
ATOM 1130 C CA . LEU A 1 133 ? -4.111 4.812 8.783 1.00 85.62 133 LEU A CA 1
ATOM 1131 C C . LEU A 1 133 ? -2.605 4.536 8.675 1.00 85.62 133 LEU A C 1
ATOM 1133 O O . LEU A 1 133 ? -1.937 5.117 7.824 1.00 85.62 133 LEU A O 1
ATOM 1137 N N . ASN A 1 134 ? -2.069 3.608 9.472 1.00 87.44 134 ASN A N 1
ATOM 1138 C CA . ASN A 1 134 ? -0.651 3.241 9.392 1.00 87.44 134 ASN A CA 1
ATOM 1139 C C . ASN A 1 134 ? -0.286 2.624 8.032 1.00 87.44 134 ASN A C 1
ATOM 1141 O O . ASN A 1 134 ? 0.719 2.998 7.429 1.00 87.44 134 ASN A O 1
ATOM 1145 N N . LYS A 1 135 ? -1.130 1.731 7.500 1.00 88.50 135 LYS A N 1
ATOM 1146 C CA . LYS A 1 135 ? -0.922 1.141 6.165 1.00 88.50 135 LYS A CA 1
ATOM 1147 C C . LYS A 1 135 ? -0.969 2.188 5.062 1.00 88.50 135 LYS A C 1
ATOM 1149 O O . LYS A 1 135 ? -0.196 2.118 4.113 1.00 88.50 135 LYS A O 1
ATOM 1154 N N . GLU A 1 136 ? -1.876 3.149 5.180 1.00 90.56 136 GLU A N 1
ATOM 1155 C CA . GLU A 1 136 ? -1.997 4.271 4.252 1.00 90.56 136 GLU A CA 1
ATOM 1156 C C . GLU A 1 136 ? -0.738 5.138 4.243 1.00 90.56 136 GLU A C 1
ATOM 1158 O O . GLU A 1 136 ? -0.231 5.432 3.163 1.00 90.56 136 GLU A O 1
ATOM 1163 N N . LYS A 1 137 ? -0.178 5.458 5.416 1.00 91.56 137 LYS A N 1
ATOM 1164 C CA . LYS A 1 137 ? 1.090 6.195 5.534 1.00 91.56 137 LYS A CA 1
ATOM 1165 C C . LYS A 1 137 ? 2.256 5.449 4.883 1.00 91.56 137 LYS A C 1
ATOM 1167 O O . LYS A 1 137 ? 2.954 6.037 4.064 1.00 91.56 137 LYS A O 1
ATOM 1172 N N . ILE A 1 138 ? 2.434 4.155 5.170 1.00 90.94 138 ILE A N 1
ATOM 1173 C CA . ILE A 1 138 ? 3.486 3.341 4.527 1.00 90.94 138 ILE A CA 1
ATOM 1174 C C . ILE A 1 138 ? 3.297 3.294 3.011 1.00 90.94 138 ILE A C 1
ATOM 1176 O O . ILE A 1 138 ? 4.245 3.496 2.262 1.00 90.94 138 ILE A O 1
ATOM 1180 N N . THR A 1 139 ? 2.065 3.090 2.550 1.00 92.56 139 THR A N 1
ATOM 1181 C CA . THR A 1 139 ? 1.751 3.068 1.116 1.00 92.56 139 THR A CA 1
ATOM 1182 C C . THR A 1 139 ? 2.078 4.408 0.455 1.00 92.56 139 THR A C 1
ATOM 1184 O O . THR A 1 139 ? 2.627 4.429 -0.642 1.00 92.56 139 THR A O 1
ATOM 1187 N N . PHE A 1 140 ? 1.790 5.527 1.121 1.00 93.31 140 PHE A N 1
ATOM 1188 C CA . PHE A 1 140 ? 2.133 6.856 0.623 1.00 93.31 140 PHE A CA 1
ATOM 1189 C C . PHE A 1 140 ? 3.648 7.051 0.491 1.00 93.31 140 PHE A C 1
ATOM 1191 O O . PHE A 1 140 ? 4.110 7.477 -0.564 1.00 93.31 140 PHE A O 1
ATOM 1198 N N . ILE A 1 141 ? 4.428 6.650 1.500 1.00 93.69 141 ILE A N 1
ATOM 1199 C CA . ILE A 1 141 ? 5.898 6.688 1.433 1.00 93.69 141 ILE A CA 1
ATOM 1200 C C . ILE A 1 141 ? 6.404 5.840 0.260 1.00 93.69 141 ILE A C 1
ATOM 1202 O O . ILE A 1 141 ? 7.209 6.313 -0.540 1.00 93.69 141 ILE A O 1
ATOM 1206 N N . TYR A 1 142 ? 5.905 4.610 0.119 1.00 92.75 142 TYR A N 1
ATOM 1207 C CA . TYR A 1 142 ? 6.306 3.719 -0.971 1.00 92.75 142 TYR A CA 1
ATOM 1208 C C . TYR A 1 142 ? 5.935 4.260 -2.343 1.00 92.75 142 TYR A C 1
ATOM 1210 O O . TYR A 1 142 ? 6.742 4.171 -3.257 1.00 92.75 142 TYR A O 1
ATOM 1218 N N . SER A 1 143 ? 4.760 4.870 -2.481 1.00 93.25 143 SER A N 1
ATOM 1219 C CA . SER A 1 143 ? 4.362 5.567 -3.703 1.00 93.25 143 SER A CA 1
ATOM 1220 C C . SER A 1 143 ? 5.369 6.656 -4.069 1.00 93.25 143 SER A C 1
ATOM 1222 O O . SER A 1 143 ? 5.778 6.735 -5.223 1.00 93.25 143 SER A O 1
ATOM 1224 N N . CYS A 1 144 ? 5.791 7.486 -3.112 1.00 92.69 144 CYS A N 1
ATOM 1225 C CA . CYS A 1 144 ? 6.810 8.503 -3.365 1.00 92.69 144 CYS A CA 1
ATOM 1226 C C . CYS A 1 144 ? 8.140 7.873 -3.804 1.00 92.69 144 CYS A C 1
ATOM 1228 O O . CYS A 1 144 ? 8.728 8.325 -4.782 1.00 92.69 144 CYS A O 1
ATOM 1230 N N . LEU A 1 145 ? 8.589 6.809 -3.128 1.00 93.12 145 LEU A N 1
ATOM 1231 C CA . LEU A 1 145 ? 9.821 6.099 -3.489 1.00 93.12 145 LEU A CA 1
ATOM 1232 C C . LEU A 1 145 ? 9.746 5.495 -4.894 1.00 93.12 145 LEU A C 1
ATOM 1234 O O . LEU A 1 145 ? 10.670 5.681 -5.676 1.00 93.12 145 LEU A O 1
ATOM 1238 N N . ILE A 1 146 ? 8.639 4.831 -5.227 1.00 92.81 146 ILE A N 1
ATOM 1239 C CA . ILE A 1 146 ? 8.364 4.265 -6.552 1.00 92.81 146 ILE A CA 1
ATOM 1240 C C . ILE A 1 146 ? 8.518 5.340 -7.628 1.00 92.81 146 ILE A C 1
ATOM 1242 O O . ILE A 1 146 ? 9.271 5.146 -8.577 1.00 92.81 146 ILE A O 1
ATOM 1246 N N . PHE A 1 147 ? 7.854 6.488 -7.475 1.00 90.44 147 PHE A N 1
ATOM 1247 C CA . PHE A 1 147 ? 7.914 7.542 -8.487 1.00 90.44 147 PHE A CA 1
ATOM 1248 C C . PHE A 1 147 ? 9.302 8.175 -8.601 1.00 90.44 147 PHE A C 1
ATOM 1250 O O . PHE A 1 147 ? 9.750 8.449 -9.711 1.00 90.44 147 PHE A O 1
ATOM 1257 N N . CYS A 1 148 ? 10.010 8.362 -7.484 1.00 89.69 148 CYS A N 1
ATOM 1258 C CA . CYS A 1 148 ? 11.384 8.864 -7.507 1.00 89.69 148 CYS A CA 1
ATOM 1259 C C . CYS A 1 148 ? 12.354 7.877 -8.173 1.00 89.69 148 CYS A C 1
ATOM 1261 O O . CYS A 1 148 ? 13.274 8.295 -8.872 1.00 89.69 148 CYS A O 1
ATOM 1263 N N . LEU A 1 149 ? 12.164 6.574 -7.955 1.00 90.25 149 LEU A N 1
ATOM 1264 C CA . LEU A 1 149 ? 13.065 5.533 -8.446 1.00 90.25 149 LEU A CA 1
ATOM 1265 C C . LEU A 1 149 ? 12.718 5.049 -9.860 1.00 90.25 149 LEU A C 1
ATOM 1267 O O . LEU A 1 149 ? 13.565 4.418 -10.486 1.00 90.25 149 LEU A O 1
ATOM 1271 N N . ALA A 1 150 ? 11.524 5.357 -10.381 1.00 87.44 150 ALA A N 1
ATOM 1272 C CA . ALA A 1 150 ? 11.045 4.874 -11.680 1.00 87.44 150 ALA A CA 1
ATOM 1273 C C . ALA A 1 150 ? 12.006 5.198 -12.836 1.00 87.44 150 ALA A C 1
ATOM 1275 O O . ALA A 1 150 ? 12.205 4.369 -13.718 1.00 87.44 150 ALA A O 1
ATOM 1276 N N . PHE A 1 151 ? 12.648 6.371 -12.798 1.00 84.31 151 PHE A N 1
ATOM 1277 C CA . PHE A 1 151 ? 13.596 6.813 -13.829 1.00 84.31 151 PHE A CA 1
ATOM 1278 C C . PHE A 1 151 ? 14.997 6.215 -13.687 1.00 84.31 151 PHE A C 1
ATOM 1280 O O . PHE A 1 151 ? 15.728 6.137 -14.670 1.00 84.31 151 PHE A O 1
ATOM 1287 N N . VAL A 1 152 ? 15.386 5.821 -12.472 1.00 88.19 152 VAL A N 1
ATOM 1288 C CA . VAL A 1 152 ? 16.676 5.163 -12.231 1.00 88.19 152 VAL A CA 1
ATOM 1289 C C . VAL A 1 152 ? 16.567 3.688 -12.610 1.00 88.19 152 VAL A C 1
ATOM 1291 O O . VAL A 1 152 ? 17.445 3.150 -13.281 1.00 88.19 152 VAL A O 1
ATOM 1294 N N . GLY A 1 153 ? 15.459 3.060 -12.211 1.00 86.75 153 GLY A N 1
ATOM 1295 C CA . GLY A 1 153 ? 15.237 1.628 -12.327 1.00 86.75 153 GLY A CA 1
ATOM 1296 C C . GLY A 1 153 ? 16.220 0.812 -11.486 1.00 86.75 153 GLY A C 1
ATOM 1297 O O . GLY A 1 153 ? 17.267 1.292 -11.048 1.00 86.75 153 GLY A O 1
ATOM 1298 N N . PHE A 1 154 ? 15.885 -0.443 -11.215 1.00 91.19 154 PHE A N 1
ATOM 1299 C CA . PHE A 1 154 ? 16.799 -1.344 -10.526 1.00 91.19 154 PHE A CA 1
ATOM 1300 C C . PHE A 1 154 ? 16.539 -2.816 -10.869 1.00 91.19 154 PHE A C 1
ATOM 1302 O O . PHE A 1 154 ? 15.414 -3.229 -11.141 1.00 91.19 154 PHE A O 1
ATOM 1309 N N . GLY A 1 155 ? 17.617 -3.607 -10.877 1.00 89.88 155 GLY A N 1
ATOM 1310 C CA . GLY A 1 155 ? 17.590 -5.035 -11.210 1.00 89.88 155 GLY A CA 1
ATOM 1311 C C . GLY A 1 155 ? 17.081 -5.931 -10.073 1.00 89.88 155 GLY A C 1
ATOM 1312 O O . GLY A 1 155 ? 16.554 -5.454 -9.066 1.00 89.88 155 GLY A O 1
ATOM 1313 N N . GLU A 1 156 ? 17.284 -7.241 -10.215 1.00 90.81 156 GLU A N 1
ATOM 1314 C CA . GLU A 1 156 ? 16.706 -8.289 -9.353 1.00 90.81 156 GLU A CA 1
ATOM 1315 C C . GLU A 1 156 ? 16.970 -8.115 -7.861 1.00 90.81 156 GLU A C 1
ATOM 1317 O O . GLU A 1 156 ? 16.021 -8.023 -7.082 1.00 90.81 156 GLU A O 1
ATOM 1322 N N . ILE A 1 157 ? 18.233 -8.012 -7.445 1.00 90.44 157 ILE A N 1
ATOM 1323 C CA . ILE A 1 157 ? 18.577 -7.965 -6.015 1.00 90.44 157 ILE A CA 1
ATOM 1324 C C . ILE A 1 157 ? 17.933 -6.749 -5.341 1.00 90.44 157 ILE A C 1
ATOM 1326 O O . ILE A 1 157 ? 17.299 -6.870 -4.295 1.00 90.44 157 ILE A O 1
ATOM 1330 N N . ALA A 1 158 ? 18.055 -5.576 -5.960 1.00 91.44 158 ALA A N 1
ATOM 1331 C CA . ALA A 1 158 ? 17.476 -4.346 -5.438 1.00 91.44 158 ALA A CA 1
ATOM 1332 C C . ALA A 1 158 ? 15.938 -4.388 -5.433 1.00 91.44 158 ALA A C 1
ATOM 1334 O O . ALA A 1 158 ? 15.330 -3.920 -4.473 1.00 91.44 158 ALA A O 1
ATOM 1335 N N . SER A 1 159 ? 15.316 -5.016 -6.438 1.00 91.12 159 SER A N 1
ATOM 1336 C CA . SER A 1 159 ? 13.862 -5.222 -6.487 1.00 91.12 159 SER A CA 1
ATOM 1337 C C . SER A 1 159 ? 13.367 -6.106 -5.356 1.00 91.12 159 SER A C 1
ATOM 1339 O O . SER A 1 159 ? 12.407 -5.757 -4.669 1.00 91.12 159 SER A O 1
ATOM 1341 N N . LEU A 1 160 ? 14.058 -7.215 -5.100 1.00 88.69 160 LEU A N 1
ATOM 1342 C CA . LEU A 1 160 ? 13.727 -8.115 -4.001 1.00 88.69 160 LEU A CA 1
ATOM 1343 C C . LEU A 1 160 ? 13.884 -7.424 -2.647 1.00 88.69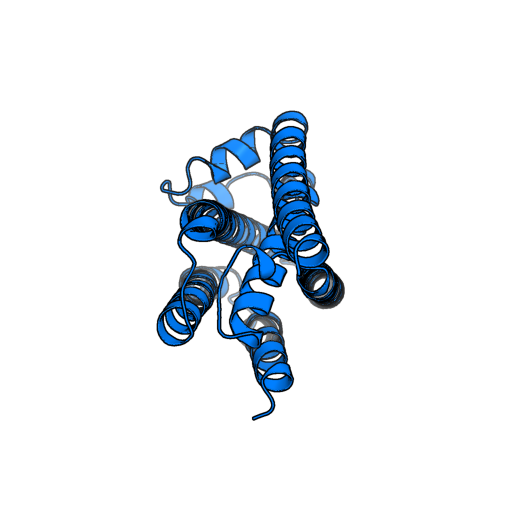 160 LEU A C 1
ATOM 1345 O O . LEU A 1 160 ? 12.998 -7.548 -1.801 1.00 88.69 160 LEU A O 1
ATOM 1349 N N . VAL A 1 161 ? 14.962 -6.660 -2.445 1.00 90.19 161 VAL A N 1
ATOM 1350 C CA . VAL A 1 161 ? 15.159 -5.870 -1.220 1.00 90.19 161 VAL A CA 1
ATOM 1351 C C . VAL A 1 161 ? 14.038 -4.842 -1.060 1.00 90.19 161 VAL A C 1
ATOM 1353 O O . VAL A 1 161 ? 13.443 -4.752 0.011 1.00 90.19 161 VAL A O 1
ATOM 1356 N N . PHE A 1 162 ? 13.694 -4.116 -2.125 1.00 91.31 162 PHE A N 1
ATOM 1357 C CA . PHE A 1 162 ? 12.642 -3.101 -2.108 1.00 91.31 162 PHE A CA 1
ATOM 1358 C C . PHE A 1 162 ? 11.272 -3.682 -1.722 1.00 91.31 162 PHE A C 1
ATOM 1360 O O . PHE A 1 162 ? 10.616 -3.184 -0.804 1.00 91.31 162 PHE A O 1
ATOM 1367 N N . VAL A 1 163 ? 10.862 -4.778 -2.366 1.00 90.06 163 VAL A N 1
ATOM 1368 C CA . VAL A 1 163 ? 9.602 -5.474 -2.061 1.00 90.06 163 VAL A CA 1
ATOM 1369 C C . VAL A 1 163 ? 9.627 -6.069 -0.650 1.00 90.06 163 VAL A C 1
ATOM 1371 O O . VAL A 1 163 ? 8.638 -5.976 0.080 1.00 90.06 163 VAL A O 1
ATOM 1374 N N . SER A 1 164 ? 10.757 -6.642 -0.228 1.00 86.25 164 SER A N 1
ATOM 1375 C CA . SER A 1 164 ? 10.901 -7.218 1.113 1.00 86.25 164 SER A CA 1
ATOM 1376 C C . SER A 1 164 ? 10.739 -6.153 2.192 1.00 86.25 164 SER A C 1
ATOM 1378 O O . SER A 1 164 ? 10.025 -6.371 3.167 1.00 86.25 164 SER A O 1
ATOM 1380 N N . CYS A 1 165 ? 11.317 -4.966 1.996 1.00 90.69 165 CYS A N 1
ATOM 1381 C CA . CYS A 1 165 ? 11.115 -3.836 2.897 1.00 90.69 165 CYS A CA 1
ATOM 1382 C C . CYS A 1 165 ? 9.632 -3.433 2.983 1.00 90.69 165 CYS A C 1
ATOM 1384 O O . CYS A 1 165 ? 9.164 -3.088 4.072 1.00 90.69 165 CYS A O 1
ATOM 1386 N N . TYR A 1 166 ? 8.872 -3.499 1.880 1.00 89.50 166 TYR A N 1
ATOM 1387 C CA . TYR A 1 166 ? 7.433 -3.204 1.893 1.00 89.50 166 TYR A CA 1
ATOM 1388 C C . TYR A 1 166 ? 6.679 -4.239 2.726 1.00 89.50 166 TYR A C 1
ATOM 1390 O O . TYR A 1 166 ? 5.890 -3.885 3.605 1.00 89.50 166 TYR A O 1
ATOM 1398 N N . ALA A 1 167 ? 6.961 -5.522 2.488 1.00 85.62 167 ALA A N 1
ATOM 1399 C CA . ALA A 1 167 ? 6.352 -6.629 3.213 1.00 85.62 167 ALA A CA 1
ATOM 1400 C C . ALA A 1 167 ? 6.668 -6.568 4.718 1.00 85.62 167 ALA A C 1
ATOM 1402 O O . ALA A 1 167 ? 5.756 -6.665 5.539 1.00 85.62 167 ALA A O 1
ATOM 1403 N N . VAL A 1 168 ? 7.931 -6.321 5.086 1.00 84.88 168 VAL A N 1
ATOM 1404 C CA . VAL A 1 168 ? 8.368 -6.175 6.483 1.00 84.88 168 VAL A CA 1
ATOM 1405 C C . VAL A 1 168 ? 7.698 -4.974 7.147 1.00 84.88 168 VAL A C 1
ATOM 1407 O O . VAL A 1 168 ? 7.202 -5.105 8.263 1.00 84.88 168 VAL A O 1
ATOM 1410 N N . ALA A 1 169 ? 7.609 -3.821 6.474 1.00 87.62 169 ALA A N 1
ATOM 1411 C CA . ALA A 1 169 ? 6.916 -2.650 7.015 1.00 87.62 169 ALA A CA 1
ATOM 1412 C C . ALA A 1 169 ? 5.421 -2.927 7.249 1.00 87.62 169 ALA A C 1
ATOM 1414 O O . ALA A 1 169 ? 4.865 -2.557 8.287 1.00 87.62 169 ALA A O 1
ATOM 1415 N N . MET A 1 170 ? 4.768 -3.624 6.314 1.00 85.00 170 MET A N 1
ATOM 1416 C CA . MET A 1 170 ? 3.372 -4.033 6.459 1.00 85.00 170 MET A CA 1
ATOM 1417 C C . MET A 1 170 ? 3.189 -5.017 7.619 1.00 85.00 170 MET A C 1
ATOM 1419 O O . MET A 1 170 ? 2.248 -4.848 8.396 1.00 85.00 170 MET A O 1
ATOM 1423 N N . LEU A 1 171 ? 4.098 -5.981 7.790 1.00 81.56 171 LEU A N 1
ATOM 1424 C CA . LEU A 1 171 ? 4.095 -6.923 8.912 1.00 81.56 171 LEU A CA 1
ATOM 1425 C C . LEU A 1 171 ? 4.330 -6.214 10.255 1.00 81.56 171 LEU A C 1
ATOM 1427 O O . LEU A 1 171 ? 3.610 -6.462 11.219 1.00 81.56 171 LEU A O 1
ATOM 1431 N N . ALA A 1 172 ? 5.269 -5.270 10.316 1.00 83.88 172 ALA A N 1
ATOM 1432 C CA . ALA A 1 172 ? 5.564 -4.504 11.525 1.00 83.88 172 ALA A CA 1
ATOM 1433 C C . ALA A 1 172 ? 4.339 -3.725 12.034 1.00 83.88 172 ALA A C 1
ATOM 1435 O O . ALA A 1 172 ? 4.091 -3.692 13.239 1.00 83.88 172 ALA A O 1
ATOM 1436 N N . ILE A 1 173 ? 3.510 -3.169 11.135 1.00 83.56 173 ILE A N 1
ATOM 1437 C CA . ILE A 1 173 ? 2.232 -2.542 11.521 1.00 83.56 173 ILE A CA 1
ATOM 1438 C C . ILE A 1 173 ? 1.329 -3.545 12.244 1.00 83.56 173 ILE A C 1
ATOM 1440 O O . ILE A 1 173 ? 0.650 -3.180 13.199 1.00 83.56 173 ILE A O 1
ATOM 1444 N N . HIS A 1 174 ? 1.282 -4.796 11.794 1.00 76.00 174 HIS A N 1
ATOM 1445 C CA . HIS A 1 174 ? 0.464 -5.822 12.432 1.00 76.00 174 HIS A CA 1
ATOM 1446 C C . HIS A 1 174 ? 1.015 -6.227 13.799 1.00 76.00 174 HIS A C 1
ATOM 1448 O O . HIS A 1 174 ? 0.261 -6.223 14.776 1.00 76.00 174 HIS A O 1
ATOM 1454 N N . LEU A 1 175 ? 2.323 -6.481 13.883 1.00 77.38 175 LEU A N 1
ATOM 1455 C CA . LEU A 1 175 ? 2.994 -6.862 15.126 1.00 77.38 175 LEU A CA 1
ATOM 1456 C C . LEU A 1 175 ? 2.865 -5.778 16.203 1.00 77.38 175 LEU A C 1
ATOM 1458 O O . LEU A 1 175 ? 2.496 -6.079 17.338 1.00 77.38 175 LEU A O 1
ATOM 1462 N N . ASN A 1 176 ? 3.049 -4.505 15.842 1.00 78.50 176 ASN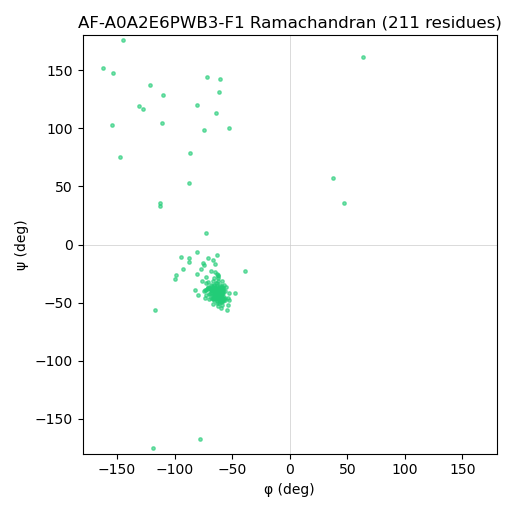 A N 1
ATOM 1463 C CA . ASN A 1 176 ? 2.906 -3.381 16.775 1.00 78.50 176 ASN A CA 1
ATOM 1464 C C . ASN A 1 176 ? 1.479 -3.248 17.331 1.00 78.50 176 ASN A C 1
ATOM 1466 O O . ASN A 1 176 ? 1.278 -2.754 18.441 1.00 78.50 176 ASN A O 1
ATOM 1470 N N . MET A 1 177 ? 0.477 -3.741 16.599 1.00 74.88 177 MET A N 1
ATOM 1471 C CA . MET A 1 177 ? -0.919 -3.713 17.028 1.00 74.88 177 MET A CA 1
ATOM 1472 C C . MET A 1 177 ? -1.314 -4.934 17.876 1.00 74.88 177 MET A C 1
ATOM 1474 O O . MET A 1 177 ? -2.366 -4.886 18.512 1.00 74.88 177 MET A O 1
ATOM 1478 N N . LEU A 1 178 ? -0.496 -5.998 17.961 1.00 73.62 178 LEU A N 1
ATOM 1479 C CA . LEU A 1 178 ? -0.795 -7.204 18.761 1.00 73.62 178 LEU A CA 1
ATOM 1480 C C . LEU A 1 178 ? -1.123 -6.862 20.213 1.00 73.62 178 LEU A C 1
ATOM 1482 O O . LEU A 1 178 ? -2.135 -7.315 20.746 1.00 73.62 178 LEU A O 1
ATOM 1486 N N . LYS A 1 179 ? -0.325 -5.989 20.836 1.00 72.81 179 LYS A N 1
ATOM 1487 C CA . LYS A 1 179 ? -0.551 -5.548 22.220 1.00 72.81 179 LYS A CA 1
ATOM 1488 C C . LYS A 1 179 ? -1.919 -4.877 22.402 1.00 72.81 179 LYS A C 1
ATOM 1490 O O . LYS A 1 179 ? -2.552 -5.050 23.441 1.00 72.81 179 LYS A O 1
ATOM 1495 N N . LEU A 1 180 ? -2.389 -4.132 21.399 1.00 72.38 180 LEU A N 1
ATOM 1496 C CA . LEU A 1 180 ? -3.705 -3.484 21.405 1.00 72.38 180 LEU A CA 1
ATOM 1497 C C . LEU A 1 180 ? -4.839 -4.499 21.220 1.00 72.38 180 LEU A C 1
ATOM 1499 O O . LEU A 1 180 ? -5.842 -4.395 21.926 1.00 72.38 180 LEU A O 1
ATOM 1503 N N . TYR A 1 181 ? -4.658 -5.503 20.352 1.00 70.62 181 TYR A N 1
ATOM 1504 C CA . TYR A 1 181 ? -5.607 -6.613 20.211 1.00 70.62 181 TYR A CA 1
ATOM 1505 C C . TYR A 1 181 ? -5.776 -7.365 21.533 1.00 70.62 181 TYR A C 1
ATOM 1507 O O . TYR A 1 181 ? -6.898 -7.483 22.013 1.00 70.62 181 TYR A O 1
ATOM 1515 N N . PHE A 1 182 ? -4.683 -7.796 22.170 1.00 71.00 182 PHE A N 1
ATOM 1516 C CA . PHE A 1 182 ? -4.757 -8.517 23.447 1.00 71.00 182 PHE A CA 1
ATOM 1517 C C . PHE A 1 182 ? -5.357 -7.666 24.572 1.00 71.00 182 PHE A C 1
ATOM 1519 O O . PHE A 1 182 ? -6.149 -8.169 25.360 1.00 71.00 182 PHE A O 1
ATOM 1526 N N . ARG A 1 183 ? -5.052 -6.362 24.619 1.00 71.94 183 ARG A N 1
ATOM 1527 C CA . ARG A 1 183 ? -5.601 -5.457 25.639 1.00 71.94 183 ARG A CA 1
ATOM 1528 C C . ARG A 1 183 ? -7.112 -5.233 25.502 1.00 71.94 183 ARG A C 1
ATOM 1530 O O . ARG A 1 183 ? -7.777 -5.051 26.517 1.00 71.94 183 ARG A O 1
ATOM 1537 N N . GLN A 1 184 ? -7.650 -5.180 24.282 1.00 68.38 184 GLN A N 1
ATOM 1538 C CA . GLN A 1 184 ? -9.069 -4.861 24.044 1.00 68.38 184 GLN A CA 1
ATOM 1539 C C . GLN A 1 184 ? -9.955 -6.086 23.817 1.00 68.38 184 GLN A C 1
ATOM 1541 O O . GLN A 1 184 ? -11.150 -6.036 24.095 1.00 68.38 184 GLN A O 1
ATOM 1546 N N . LEU A 1 185 ? -9.383 -7.188 23.332 1.00 65.56 185 LEU A N 1
ATOM 1547 C CA . LEU A 1 185 ? -10.098 -8.410 22.962 1.00 65.56 185 LEU A CA 1
ATOM 1548 C C . LEU A 1 185 ? -9.755 -9.568 23.890 1.00 65.56 185 LEU A C 1
ATOM 1550 O O . LEU A 1 185 ? -9.728 -10.710 23.437 1.00 65.56 185 LEU A O 1
ATOM 1554 N N . ASN A 1 186 ? -9.554 -9.270 25.182 1.00 59.03 186 ASN A N 1
ATOM 1555 C CA . ASN A 1 186 ? -9.306 -10.220 26.282 1.00 59.03 186 ASN A CA 1
ATOM 1556 C C . ASN A 1 186 ? -10.129 -11.526 26.193 1.00 59.03 186 ASN A C 1
ATOM 1558 O O . ASN A 1 186 ? -9.740 -12.534 26.768 1.00 59.03 186 ASN A O 1
ATOM 1562 N N . ALA A 1 187 ? -11.260 -11.511 25.482 1.00 53.69 187 ALA A N 1
ATOM 1563 C CA . ALA A 1 187 ? -12.160 -12.633 25.316 1.00 53.69 187 ALA A CA 1
ATOM 1564 C C . ALA A 1 187 ? -11.689 -13.778 24.393 1.00 53.69 187 ALA A C 1
ATOM 1566 O O . ALA A 1 187 ? -12.075 -14.897 24.704 1.00 53.69 187 ALA A O 1
ATOM 1567 N N . MET A 1 188 ? -10.915 -13.612 23.300 1.00 58.56 188 MET A N 1
ATOM 1568 C CA . MET A 1 188 ? -10.648 -14.769 22.401 1.00 58.56 188 MET A CA 1
ATOM 1569 C C . MET A 1 188 ? -9.338 -14.714 21.576 1.00 58.56 188 MET A C 1
ATOM 1571 O O . MET A 1 188 ? -9.315 -14.108 20.500 1.00 58.56 188 MET A O 1
ATOM 1575 N N . PRO A 1 189 ? -8.273 -15.449 21.970 1.00 58.25 189 PRO A N 1
ATOM 1576 C CA . PRO A 1 189 ? -7.036 -15.580 21.183 1.00 58.25 189 PRO A CA 1
ATOM 1577 C C . PRO A 1 189 ? -7.247 -16.243 19.809 1.00 58.25 189 PRO A C 1
ATOM 1579 O O . PRO A 1 189 ? -6.526 -15.940 18.863 1.00 58.25 189 PRO A O 1
ATOM 1582 N N . VAL A 1 190 ? -8.282 -17.077 19.658 1.00 59.31 190 VAL A N 1
ATOM 1583 C CA . VAL A 1 190 ? -8.653 -17.720 18.382 1.00 59.31 190 VAL A CA 1
ATOM 1584 C C . VAL A 1 190 ? -9.007 -16.691 17.301 1.00 59.31 190 VAL A C 1
ATOM 1586 O O . VAL A 1 190 ? -8.665 -16.889 16.139 1.00 59.31 190 VAL A O 1
ATOM 1589 N N . TYR A 1 191 ? -9.624 -15.563 17.668 1.00 57.31 191 TYR A N 1
ATOM 1590 C CA . TYR A 1 191 ? -9.961 -14.502 16.714 1.00 57.31 191 TYR A CA 1
ATOM 1591 C C . TYR A 1 191 ? -8.717 -13.745 16.245 1.00 57.31 191 TYR A C 1
ATOM 1593 O O . TYR A 1 191 ? -8.604 -13.433 15.066 1.00 57.31 191 TYR A O 1
ATOM 1601 N N . ILE A 1 192 ? -7.753 -13.511 17.144 1.00 60.38 192 ILE A N 1
ATOM 1602 C CA . ILE A 1 192 ? -6.446 -12.937 16.795 1.00 60.38 192 ILE A CA 1
ATOM 1603 C C . ILE A 1 192 ? -5.716 -13.869 15.819 1.00 60.38 192 ILE A C 1
ATOM 1605 O O . ILE A 1 192 ? -5.163 -13.392 14.833 1.00 60.38 192 ILE A O 1
ATOM 1609 N N . ILE A 1 193 ? -5.783 -15.186 16.037 1.00 60.81 193 ILE A N 1
ATOM 1610 C CA . ILE A 1 193 ? -5.184 -16.198 15.155 1.00 60.81 193 ILE A CA 1
ATOM 1611 C C . ILE A 1 193 ? -5.884 -16.236 13.789 1.00 60.81 193 ILE A C 1
ATOM 1613 O O . ILE A 1 193 ? -5.212 -16.097 12.776 1.00 60.81 193 ILE A O 1
ATOM 1617 N N . LEU A 1 194 ? -7.216 -16.346 13.728 1.00 59.06 194 LEU A N 1
ATOM 1618 C CA . LEU A 1 194 ? -7.985 -16.294 12.469 1.00 59.06 194 LEU A CA 1
ATOM 1619 C C . LEU A 1 194 ? -7.720 -15.002 11.690 1.00 59.06 194 LEU A C 1
ATOM 1621 O O . LEU A 1 194 ? -7.571 -15.020 10.470 1.00 59.06 194 LEU A O 1
ATOM 1625 N N . TYR A 1 195 ? -7.619 -13.886 12.403 1.00 60.91 195 TYR A N 1
ATOM 1626 C CA . TYR A 1 195 ? -7.303 -12.587 11.839 1.00 60.91 195 TYR A CA 1
ATOM 1627 C C . TYR A 1 195 ? -5.862 -12.503 11.310 1.00 60.91 195 TYR A C 1
ATOM 1629 O O . TYR A 1 195 ? -5.662 -11.949 10.228 1.00 60.91 195 TYR A O 1
ATOM 1637 N N . ILE A 1 196 ? -4.871 -13.052 12.022 1.00 62.16 196 ILE A N 1
ATOM 1638 C CA . ILE A 1 196 ? -3.489 -13.209 11.541 1.00 62.16 196 ILE A CA 1
ATOM 1639 C C . ILE A 1 196 ? -3.490 -14.094 10.289 1.00 62.16 196 ILE A C 1
ATOM 1641 O O . ILE A 1 196 ? -2.962 -13.695 9.258 1.00 62.16 196 ILE A O 1
ATOM 1645 N N . CYS A 1 197 ? -4.185 -15.231 10.307 1.00 59.84 197 CYS A N 1
ATOM 1646 C CA . CYS A 1 197 ? -4.294 -16.126 9.156 1.00 59.84 197 CYS A CA 1
ATOM 1647 C C . CYS A 1 197 ? -4.921 -15.431 7.931 1.00 59.84 197 CYS A C 1
ATOM 1649 O O . CYS A 1 197 ? -4.381 -15.501 6.829 1.00 59.84 197 CYS A O 1
ATOM 1651 N N . ALA A 1 198 ? -6.016 -14.689 8.109 1.00 60.91 198 ALA A N 1
ATOM 1652 C CA . ALA A 1 198 ? -6.686 -13.968 7.026 1.00 60.91 198 ALA A CA 1
ATOM 1653 C C . ALA A 1 198 ? -5.967 -12.670 6.605 1.00 60.91 198 ALA A C 1
ATOM 1655 O O . ALA A 1 198 ? -6.202 -12.148 5.518 1.00 60.91 198 ALA A O 1
ATOM 1656 N N . SER A 1 199 ? -5.115 -12.090 7.455 1.00 55.59 199 SER A N 1
ATOM 1657 C CA . SER A 1 199 ? -4.403 -10.834 7.170 1.00 55.59 199 SER A CA 1
ATOM 1658 C C . SER A 1 199 ? -2.971 -11.010 6.700 1.00 55.59 199 SER A C 1
ATOM 1660 O O . SER A 1 199 ? -2.486 -10.136 5.987 1.00 55.59 199 SER A O 1
ATOM 1662 N N . GLU A 1 200 ? -2.314 -12.078 7.130 1.00 56.81 200 GLU A N 1
ATOM 1663 C CA . GLU A 1 200 ? -0.887 -12.328 6.944 1.00 56.81 200 GLU A CA 1
ATOM 1664 C C . GLU A 1 200 ? -0.697 -13.577 6.097 1.00 56.81 200 GLU A C 1
ATOM 1666 O O . GLU A 1 200 ? -0.135 -13.468 5.013 1.00 56.81 200 GLU A O 1
ATOM 1671 N N . ILE A 1 201 ? -1.248 -14.724 6.516 1.00 57.03 201 ILE A N 1
ATOM 1672 C CA . ILE A 1 201 ? -1.034 -15.992 5.805 1.00 57.03 201 ILE A CA 1
ATOM 1673 C C . ILE A 1 201 ? -1.674 -15.956 4.425 1.00 57.03 201 ILE A C 1
ATOM 1675 O O . ILE A 1 201 ? -1.003 -16.315 3.478 1.00 57.03 201 ILE A O 1
ATOM 1679 N N . ALA A 1 202 ? -2.913 -15.488 4.257 1.00 59.59 202 ALA A N 1
ATOM 1680 C CA . ALA A 1 202 ? -3.549 -15.517 2.937 1.00 59.59 202 ALA A CA 1
ATOM 1681 C C . ALA A 1 202 ? -2.881 -14.585 1.894 1.00 59.59 202 ALA A C 1
ATOM 1683 O O . ALA A 1 202 ? -2.638 -15.053 0.784 1.00 59.59 202 ALA A O 1
ATOM 1684 N N . PRO A 1 203 ? -2.508 -13.323 2.199 1.00 55.16 203 PRO A N 1
ATOM 1685 C CA . PRO A 1 203 ? -1.754 -12.485 1.260 1.00 55.16 203 PRO A CA 1
ATOM 1686 C C . PRO A 1 203 ? -0.318 -12.960 1.015 1.00 55.16 203 PRO A C 1
ATOM 1688 O O . PRO A 1 203 ? 0.136 -12.897 -0.124 1.00 55.16 203 PRO A O 1
ATOM 1691 N N . LEU A 1 204 ? 0.390 -13.452 2.046 1.00 53.53 204 LEU A N 1
ATOM 1692 C CA . LEU A 1 204 ? 1.708 -14.075 1.857 1.00 53.53 204 LEU A CA 1
ATOM 1693 C C . LEU A 1 204 ? 1.595 -15.357 1.041 1.00 53.53 204 LEU A C 1
ATOM 1695 O O . LEU A 1 204 ? 2.399 -15.568 0.152 1.00 53.53 204 LEU A O 1
ATOM 1699 N N . TRP A 1 205 ? 0.603 -16.197 1.311 1.00 57.06 205 TRP A N 1
ATOM 1700 C CA . TRP A 1 205 ? 0.363 -17.444 0.595 1.00 57.06 205 TRP A CA 1
ATOM 1701 C C . TRP A 1 205 ? -0.039 -17.188 -0.852 1.00 57.06 205 TRP A C 1
ATOM 1703 O O . TRP A 1 205 ? 0.473 -17.869 -1.720 1.00 57.06 205 TRP A O 1
ATOM 1713 N N . LEU A 1 206 ? -0.856 -16.169 -1.139 1.00 53.34 206 LEU A N 1
ATOM 1714 C CA . LEU A 1 206 ? -1.103 -15.700 -2.508 1.00 53.34 206 LEU A CA 1
ATOM 1715 C C . LEU A 1 206 ? 0.196 -15.242 -3.176 1.00 53.34 206 LEU A C 1
ATOM 1717 O O . LEU A 1 206 ? 0.492 -15.679 -4.283 1.00 53.34 206 LEU A O 1
ATOM 1721 N N . ALA A 1 207 ? 1.008 -14.425 -2.498 1.00 50.53 207 ALA A N 1
ATOM 1722 C CA . ALA A 1 207 ? 2.313 -14.025 -3.021 1.00 50.53 207 ALA A CA 1
ATOM 1723 C C . ALA A 1 207 ? 3.235 -15.240 -3.270 1.00 50.53 207 ALA A C 1
ATOM 1725 O O . ALA A 1 207 ? 3.914 -15.278 -4.290 1.00 50.53 207 ALA A O 1
ATOM 1726 N N . LEU A 1 208 ? 3.209 -16.251 -2.392 1.00 51.09 208 LEU A N 1
ATOM 1727 C CA . LEU A 1 208 ? 3.986 -17.497 -2.473 1.00 51.09 208 LEU A CA 1
ATOM 1728 C C . LEU A 1 208 ? 3.433 -18.510 -3.498 1.00 51.09 208 LEU A C 1
ATOM 1730 O O . LEU A 1 208 ? 4.206 -19.250 -4.090 1.00 51.09 208 LEU A O 1
ATOM 1734 N N . GLN A 1 209 ? 2.123 -18.559 -3.747 1.00 54.81 209 GLN A N 1
ATOM 1735 C CA . GLN A 1 209 ? 1.521 -19.418 -4.775 1.00 54.81 209 GLN A CA 1
ATOM 1736 C C . GLN A 1 209 ? 1.794 -18.874 -6.175 1.00 54.81 209 GLN A C 1
ATOM 1738 O O . GLN A 1 209 ? 2.070 -19.639 -7.097 1.00 54.81 209 GLN A O 1
ATOM 1743 N N . ILE A 1 210 ? 1.734 -17.548 -6.334 1.00 49.44 210 ILE A N 1
ATOM 1744 C CA . ILE A 1 210 ? 2.083 -16.893 -7.598 1.00 49.44 210 ILE A CA 1
ATOM 1745 C C . ILE A 1 210 ? 3.587 -17.082 -7.885 1.00 49.44 210 ILE A C 1
ATOM 1747 O O . ILE A 1 210 ? 3.972 -17.219 -9.040 1.00 49.44 210 ILE A O 1
ATOM 1751 N N . LEU A 1 211 ? 4.425 -17.208 -6.848 1.00 42.38 211 LEU A N 1
ATOM 1752 C CA . LEU A 1 211 ? 5.869 -17.452 -6.964 1.00 42.38 211 LEU A CA 1
ATOM 1753 C C . LEU A 1 211 ? 6.292 -18.783 -7.617 1.00 42.38 211 LEU A C 1
ATOM 1755 O O . LEU A 1 211 ? 7.487 -18.920 -7.863 1.00 42.38 211 LEU A O 1
ATOM 1759 N N . LYS A 1 212 ? 5.393 -19.750 -7.890 1.00 41.44 212 LYS A N 1
ATOM 1760 C CA . LYS A 1 212 ? 5.752 -21.113 -8.359 1.00 41.44 212 LYS A CA 1
ATOM 1761 C C . LYS A 1 212 ? 7.029 -21.652 -7.683 1.00 41.44 212 LYS A C 1
ATOM 1763 O O . LYS A 1 212 ? 8.005 -21.996 -8.350 1.00 41.44 212 LYS A O 1
ATOM 1768 N N . PHE A 1 213 ? 7.002 -21.704 -6.357 1.00 44.94 213 PHE A N 1
ATOM 1769 C CA . PHE A 1 213 ? 7.800 -22.668 -5.605 1.00 44.94 213 PHE A CA 1
ATOM 1770 C C . PHE A 1 213 ? 6.967 -23.926 -5.363 1.00 44.94 213 PHE A C 1
ATOM 1772 O O . PHE A 1 213 ? 5.740 -23.777 -5.151 1.00 44.94 213 PHE A O 1
#

Foldseek 3Di:
DVVVVVVLLVLLVVLVVLLVVLLVVCCVPPVPLSVLLVVLVDQPPLVVLQPDDDDVVLQDDVSLLLLLLLLQLLLLLCVLVLKAESSSSDPSSVVSSVVVVVLVVVVVVVVVVVLVVDPLNSLVSSLSSSLSSNSSNLSSVSVVVSVVCRHVMDGRVVSVVSSVVSLVSNVVSLVVCVVSCCVRVVPDPVVVVVCCCSPPVVVVVVSVVSVVD

Sequence (213 aa):
MYELRELDDHYFGLYLILILALLALLKLINPWRLKSLTHFWVEVGHTEELNKPLKLNRNFSILTFVFRSLVFGLVLNIFQNKSFYISSFDGEVLYYAGSFIIFWILKAFLEGGFMYFFHNQEALFRIFHIRTLNKEKITFIYSCLIFCLAFVGFGEIASLVFVSCYAVAMLAIHLNMLKLYFRQLNAMPVYIILYICASEIAPLWLALQILKF

Radius of gyration: 18.17 Å; Cα contacts (8 Å, |Δi|>4): 166; chains: 1; bounding box: 40×40×57 Å

Nearest PDB structures (foldseek):
  9ima-assembly1_A  TM=2.803E-01  e=7.336E+00  Homo sapiens